Protein AF-A0A938KI11-F1 (afdb_monomer_lite)

Secondary structure (DSSP, 8-state):
--HHHHHHHHHHHHHHHHHHHHHHHHHHHHHHHHHHHHHHHHHHHHHHHHHHHHHHHHSPPHHHHHHHHHHHHHHHHHHHHHHHHHHHHHHHHHHHHHHHHHHHHHS-TTTT-TT-EEEGGG-----SSSHHHHHHHHHHHHHHT-HHHHHHTEEE-HHHHHHHHHHHHTS-HHHHHH--SHHHHHHHHHGGGS-SEEEEEEEEEEEETTEEEEEEEEEETTS-EE--EEEEEEETTEEEEEEPHHHHHHHHHHHTT--------

Structure (mmCIF, N/CA/C/O backbone):
data_AF-A0A938KI11-F1
#
_entry.id   AF-A0A938KI11-F1
#
loop_
_atom_site.group_PDB
_atom_site.id
_atom_site.type_symbol
_atom_site.label_atom_id
_atom_site.label_alt_id
_atom_site.label_comp_id
_atom_site.label_asym_id
_atom_site.label_entity_id
_atom_site.label_seq_id
_atom_site.pdbx_PDB_ins_code
_atom_site.Cartn_x
_atom_site.Cartn_y
_atom_site.Cartn_z
_atom_site.occupancy
_atom_site.B_iso_or_equiv
_atom_site.auth_seq_id
_atom_site.auth_comp_id
_atom_site.auth_asym_id
_atom_site.auth_atom_id
_atom_site.pdbx_PDB_model_num
ATOM 1 N N . MET A 1 1 ? 98.367 -19.937 -94.633 1.00 54.25 1 MET A N 1
ATOM 2 C CA . MET A 1 1 ? 97.965 -18.724 -93.872 1.00 54.25 1 MET A CA 1
ATOM 3 C C . MET A 1 1 ? 96.472 -18.344 -93.998 1.00 54.25 1 MET A C 1
ATOM 5 O O . MET A 1 1 ? 96.124 -17.233 -93.630 1.00 54.25 1 MET A O 1
ATOM 9 N N . LYS A 1 2 ? 95.553 -19.232 -94.428 1.00 57.59 2 LYS A N 1
ATOM 10 C CA . LYS A 1 2 ? 94.112 -18.896 -94.573 1.00 57.59 2 LYS A CA 1
ATOM 11 C C . LYS A 1 2 ? 93.235 -19.204 -93.342 1.00 57.59 2 LYS A C 1
ATOM 13 O O . LYS A 1 2 ? 92.098 -18.761 -93.287 1.00 57.59 2 LYS A O 1
ATOM 18 N N . THR A 1 3 ? 93.755 -19.897 -92.328 1.00 66.38 3 THR A N 1
ATOM 19 C CA . THR A 1 3 ? 92.970 -20.330 -91.155 1.00 66.38 3 THR A CA 1
ATOM 20 C C . THR A 1 3 ? 92.829 -19.270 -90.057 1.00 66.38 3 THR A C 1
ATOM 22 O O . THR A 1 3 ? 91.860 -19.317 -89.312 1.00 66.38 3 THR A O 1
ATOM 25 N N . LYS A 1 4 ? 93.725 -18.272 -89.963 1.00 69.75 4 LYS A N 1
ATOM 26 C CA . LYS A 1 4 ? 93.657 -17.233 -88.910 1.00 69.75 4 LYS A CA 1
ATOM 27 C C . LYS A 1 4 ? 92.572 -16.168 -89.140 1.00 69.75 4 LYS A C 1
ATOM 29 O O . LYS A 1 4 ? 92.026 -15.660 -88.170 1.00 69.75 4 LYS A O 1
ATOM 34 N N . SER A 1 5 ? 92.226 -15.848 -90.390 1.00 72.44 5 SER A N 1
ATOM 35 C CA . SER A 1 5 ? 91.209 -14.823 -90.699 1.00 72.44 5 SER A CA 1
ATOM 36 C C . SER A 1 5 ? 89.773 -15.300 -90.425 1.00 72.44 5 SER A C 1
ATOM 38 O O . SER A 1 5 ? 88.935 -14.510 -90.001 1.00 72.44 5 SER A O 1
ATOM 40 N N . TRP A 1 6 ? 89.499 -16.602 -90.564 1.00 80.94 6 TRP A N 1
ATOM 41 C CA . TRP A 1 6 ? 88.167 -17.177 -90.335 1.00 80.94 6 TRP A CA 1
ATOM 42 C C . TRP A 1 6 ? 87.718 -17.121 -88.861 1.00 80.94 6 TRP A C 1
ATOM 44 O O . TRP A 1 6 ? 86.555 -16.837 -88.580 1.00 80.94 6 TRP A O 1
ATOM 54 N N . TRP A 1 7 ? 88.648 -17.283 -87.914 1.00 87.38 7 TRP A N 1
ATOM 55 C CA . TRP A 1 7 ? 88.360 -17.172 -86.477 1.00 87.38 7 TRP A CA 1
ATOM 56 C C . TRP A 1 7 ? 87.952 -15.759 -86.042 1.00 87.38 7 TRP A C 1
ATOM 58 O O . TRP A 1 7 ? 87.128 -15.609 -85.143 1.00 87.38 7 TRP A O 1
ATOM 68 N N . ILE A 1 8 ? 88.476 -14.722 -86.705 1.00 88.38 8 ILE A N 1
ATOM 69 C CA . ILE A 1 8 ? 88.136 -13.323 -86.403 1.00 88.38 8 ILE A CA 1
ATOM 70 C C . ILE A 1 8 ? 86.681 -13.028 -86.798 1.00 88.38 8 ILE A C 1
ATOM 72 O O . ILE A 1 8 ? 85.950 -12.396 -86.037 1.00 88.38 8 ILE A O 1
ATOM 76 N N . VAL A 1 9 ? 86.232 -13.538 -87.950 1.00 89.12 9 VAL A N 1
ATOM 77 C CA . VAL A 1 9 ? 84.848 -13.352 -88.423 1.00 89.12 9 VAL A CA 1
ATOM 78 C C . VAL A 1 9 ? 83.849 -14.081 -87.516 1.00 89.12 9 VAL A C 1
ATOM 80 O O . VAL A 1 9 ? 82.832 -13.502 -87.139 1.00 89.12 9 VAL A O 1
ATOM 83 N N . LEU A 1 10 ? 84.159 -15.313 -87.096 1.00 91.62 10 LEU A N 1
ATOM 84 C CA . LEU A 1 10 ? 83.338 -16.064 -86.135 1.00 91.62 10 LEU A CA 1
ATOM 85 C C . LEU A 1 10 ? 83.221 -15.347 -84.781 1.00 91.62 10 LEU A C 1
ATOM 87 O O . LEU A 1 10 ? 82.126 -15.268 -84.223 1.00 91.62 10 LEU A O 1
ATOM 91 N N . GLY A 1 11 ? 84.323 -14.774 -84.286 1.00 92.12 11 GLY A N 1
ATOM 92 C CA . GLY A 1 11 ? 84.322 -13.979 -83.057 1.00 92.12 11 GLY A CA 1
ATOM 93 C C . GLY A 1 11 ? 83.418 -12.746 -83.149 1.00 92.12 11 GLY A C 1
ATOM 94 O O . GLY A 1 11 ? 82.610 -12.508 -82.252 1.00 92.12 11 GLY A O 1
ATOM 95 N N . ALA A 1 12 ? 83.489 -11.997 -84.253 1.00 92.00 12 ALA A N 1
ATOM 96 C CA . ALA A 1 12 ? 82.664 -10.804 -84.459 1.00 92.00 12 ALA A CA 1
ATOM 97 C C . ALA A 1 12 ? 81.158 -11.125 -84.531 1.00 92.00 12 ALA A C 1
ATOM 99 O O . ALA A 1 12 ? 80.344 -10.415 -83.938 1.00 92.00 12 ALA A O 1
ATOM 100 N N . VAL A 1 13 ? 80.782 -12.222 -85.198 1.00 94.81 13 VAL A N 1
ATOM 101 C CA . VAL A 1 13 ? 79.382 -12.675 -85.281 1.00 94.81 13 VAL A CA 1
ATOM 102 C C . VAL A 1 13 ? 78.853 -13.105 -83.910 1.00 94.81 13 VAL A C 1
ATOM 104 O O . VAL A 1 13 ? 77.742 -12.726 -83.539 1.00 94.81 13 VAL A O 1
ATOM 107 N N . ALA A 1 14 ? 79.650 -13.829 -83.118 1.00 94.75 14 ALA A N 1
ATOM 108 C CA . ALA A 1 14 ? 79.258 -14.231 -81.767 1.00 94.75 14 ALA A CA 1
ATOM 109 C C . ALA A 1 14 ? 79.014 -13.019 -80.847 1.00 94.75 14 ALA A C 1
ATOM 111 O O . ALA A 1 14 ? 78.039 -13.003 -80.094 1.00 94.75 14 ALA A O 1
ATOM 112 N N . VAL A 1 15 ? 79.848 -11.977 -80.949 1.00 95.12 15 VAL A N 1
ATOM 113 C CA . VAL A 1 15 ? 79.673 -10.726 -80.191 1.00 95.12 15 VAL A CA 1
ATOM 114 C C . VAL A 1 15 ? 78.421 -9.970 -80.639 1.00 95.12 15 VAL A C 1
ATOM 116 O O . VAL A 1 15 ? 77.656 -9.517 -79.790 1.00 95.12 15 VAL A O 1
ATOM 119 N N . ALA A 1 16 ? 78.160 -9.877 -81.947 1.00 93.94 16 ALA A N 1
ATOM 120 C CA . ALA A 1 16 ? 76.949 -9.238 -82.464 1.00 93.94 16 ALA A CA 1
ATOM 121 C C . ALA A 1 16 ? 75.670 -9.956 -81.992 1.00 93.94 16 ALA A C 1
ATOM 123 O O . ALA A 1 16 ? 74.712 -9.300 -81.581 1.00 93.94 16 ALA A O 1
ATOM 124 N N . ILE A 1 17 ? 75.675 -11.295 -81.966 1.00 95.44 17 ILE A N 1
ATOM 125 C CA . ILE A 1 17 ? 74.568 -12.098 -81.421 1.00 95.44 17 ILE A CA 1
ATOM 126 C C . ILE A 1 17 ? 74.408 -11.856 -79.914 1.00 95.44 17 ILE A C 1
ATOM 128 O O . ILE A 1 17 ? 73.291 -11.644 -79.445 1.00 95.44 17 ILE A O 1
ATOM 132 N N . ALA A 1 18 ? 75.504 -11.840 -79.150 1.00 94.88 18 ALA A N 1
ATOM 133 C CA . ALA A 1 18 ? 75.457 -11.592 -77.710 1.00 94.88 18 ALA A CA 1
ATOM 134 C C . ALA A 1 18 ? 74.921 -10.188 -77.378 1.00 94.88 18 ALA A C 1
ATOM 136 O O . ALA A 1 18 ? 74.098 -10.048 -76.473 1.00 94.88 18 ALA A O 1
ATOM 137 N N . LEU A 1 19 ? 75.329 -9.164 -78.136 1.00 94.94 19 LEU A N 1
ATOM 138 C CA . LEU A 1 19 ? 74.831 -7.793 -77.997 1.00 94.94 19 LEU A CA 1
ATOM 139 C C . LEU A 1 19 ? 73.357 -7.676 -78.399 1.00 94.94 19 LEU A C 1
ATOM 141 O O . LEU A 1 19 ? 72.591 -7.036 -77.683 1.00 94.94 19 LEU A O 1
ATOM 145 N N . GLY A 1 20 ? 72.938 -8.338 -79.483 1.00 94.12 20 GLY A N 1
ATOM 146 C CA . GLY A 1 20 ? 71.533 -8.395 -79.894 1.00 94.12 20 GLY A CA 1
ATOM 147 C C . GLY A 1 20 ? 70.644 -9.055 -78.838 1.00 94.12 20 GLY A C 1
ATOM 148 O O . GLY A 1 20 ? 69.608 -8.505 -78.469 1.00 94.12 20 GLY A O 1
ATOM 149 N N . LEU A 1 21 ? 71.085 -10.181 -78.267 1.00 93.88 21 LEU A N 1
ATOM 150 C CA . LEU A 1 21 ? 70.382 -10.862 -77.175 1.00 93.88 21 LEU A CA 1
ATOM 151 C C . LEU A 1 21 ? 70.374 -10.037 -75.881 1.00 93.88 21 LEU A C 1
ATOM 153 O O . LEU A 1 21 ? 69.368 -10.023 -75.170 1.00 93.88 21 LEU A O 1
ATOM 157 N N . ALA A 1 22 ? 71.464 -9.334 -75.565 1.00 92.00 22 ALA A N 1
ATOM 158 C CA . ALA A 1 22 ? 71.523 -8.433 -74.416 1.00 92.00 22 ALA A CA 1
ATOM 159 C C . ALA A 1 22 ? 70.563 -7.247 -74.588 1.00 92.00 22 ALA A C 1
ATOM 161 O O . ALA A 1 22 ? 69.819 -6.924 -73.661 1.00 92.00 22 ALA A O 1
ATOM 162 N N . TRP A 1 23 ? 70.516 -6.655 -75.783 1.00 90.06 23 TRP A N 1
ATOM 163 C CA . TRP A 1 23 ? 69.591 -5.577 -76.126 1.00 90.06 23 TRP A CA 1
ATOM 164 C C . TRP A 1 23 ? 68.133 -6.039 -76.068 1.00 90.06 23 TRP A C 1
ATOM 166 O O . TRP A 1 23 ? 67.294 -5.383 -75.452 1.00 90.06 23 TRP A O 1
ATOM 176 N N . GLN A 1 24 ? 67.838 -7.218 -76.619 1.00 91.56 24 GLN A N 1
ATOM 177 C CA . GLN A 1 24 ? 66.512 -7.827 -76.545 1.00 91.56 24 GLN A CA 1
ATOM 178 C C . GLN A 1 24 ? 66.096 -8.077 -75.089 1.00 91.56 24 GLN A C 1
ATOM 180 O O . GLN A 1 24 ? 64.976 -7.748 -74.703 1.00 91.56 24 GLN A O 1
ATOM 185 N N . ARG A 1 25 ? 67.012 -8.576 -74.245 1.00 86.38 25 ARG A N 1
ATOM 186 C CA . ARG A 1 25 ? 66.755 -8.761 -72.808 1.00 86.38 25 ARG A CA 1
ATOM 187 C C . ARG A 1 25 ? 66.516 -7.441 -72.077 1.00 86.38 25 ARG A C 1
ATOM 189 O O . ARG A 1 25 ? 65.662 -7.397 -71.189 1.00 86.38 25 ARG A O 1
ATOM 196 N N . LEU A 1 26 ? 67.228 -6.376 -72.445 1.00 89.88 26 LEU A N 1
ATOM 197 C CA . LEU A 1 26 ? 67.017 -5.038 -71.887 1.00 89.88 26 LEU A CA 1
ATOM 198 C C . LEU A 1 26 ? 65.638 -4.484 -72.272 1.00 89.88 26 LEU A C 1
ATOM 200 O O . LEU A 1 26 ? 64.966 -3.922 -71.412 1.00 89.88 26 LEU A O 1
ATOM 204 N N . GLN A 1 27 ? 65.173 -4.725 -73.503 1.00 89.56 27 GLN A N 1
ATOM 205 C CA . GLN A 1 27 ? 63.840 -4.298 -73.947 1.00 89.56 27 GLN A CA 1
ATOM 206 C C . GLN A 1 27 ? 62.689 -5.140 -73.376 1.00 89.56 27 GLN A C 1
ATOM 208 O O . GLN A 1 27 ? 61.594 -4.618 -73.190 1.00 89.56 27 GLN A O 1
ATOM 213 N N . THR A 1 28 ? 62.908 -6.412 -73.024 1.00 89.56 28 THR A N 1
ATOM 214 C CA . THR A 1 28 ? 61.847 -7.240 -72.411 1.00 89.56 28 THR A CA 1
ATOM 215 C C . THR A 1 28 ? 61.551 -6.899 -70.949 1.00 89.56 28 THR A C 1
ATOM 217 O O . THR A 1 28 ? 60.451 -7.164 -70.473 1.00 89.56 28 THR A O 1
ATOM 220 N N . ARG A 1 29 ? 62.501 -6.298 -70.221 1.00 86.88 29 ARG A N 1
ATOM 221 C CA . ARG A 1 29 ? 62.325 -5.946 -68.800 1.00 86.88 29 ARG A CA 1
ATOM 222 C C . ARG A 1 29 ? 61.217 -4.913 -68.526 1.00 86.88 29 ARG A C 1
ATOM 224 O O . ARG A 1 29 ? 60.408 -5.196 -67.646 1.00 86.88 29 ARG A O 1
ATOM 231 N N . PRO A 1 30 ? 61.120 -3.766 -69.230 1.00 91.50 30 PRO A N 1
ATOM 232 C CA . PRO A 1 30 ? 60.062 -2.785 -68.960 1.00 91.50 30 PRO A CA 1
ATOM 233 C C . PRO A 1 30 ? 58.656 -3.338 -69.226 1.00 91.50 30 PRO A C 1
ATOM 235 O O . PRO A 1 30 ? 57.746 -3.081 -68.445 1.00 91.50 30 PRO A O 1
ATOM 238 N N . LEU A 1 31 ? 58.491 -4.176 -70.255 1.00 88.94 31 LEU A N 1
ATOM 239 C CA . LEU A 1 31 ? 57.197 -4.783 -70.584 1.00 88.94 31 LEU A CA 1
ATOM 240 C C . LEU A 1 31 ? 56.686 -5.718 -69.479 1.00 88.94 31 LEU A C 1
ATOM 242 O O . LEU A 1 31 ? 55.485 -5.776 -69.222 1.00 88.94 31 LEU A O 1
ATOM 246 N N . LEU 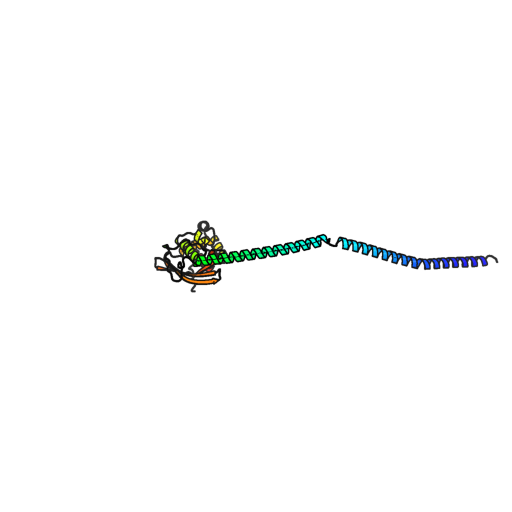A 1 32 ? 57.587 -6.432 -68.797 1.00 90.25 32 LEU A N 1
ATOM 247 C CA . LEU A 1 32 ? 57.210 -7.270 -67.656 1.00 90.25 32 LEU A CA 1
ATOM 248 C C . LEU A 1 32 ? 56.744 -6.423 -66.466 1.00 90.25 32 LEU A C 1
ATOM 250 O O . LEU A 1 32 ? 55.726 -6.751 -65.861 1.00 90.25 32 LEU A O 1
ATOM 254 N N . VAL A 1 33 ? 57.424 -5.306 -66.190 1.00 94.38 33 VAL A N 1
ATOM 255 C CA . VAL A 1 33 ? 57.033 -4.369 -65.122 1.00 94.38 33 VAL A CA 1
ATOM 256 C C . VAL A 1 33 ? 55.675 -3.729 -65.423 1.00 94.38 33 VAL A C 1
ATOM 258 O O . VAL A 1 33 ? 54.815 -3.657 -64.547 1.00 94.38 33 VAL A O 1
ATOM 261 N N . GLU A 1 34 ? 55.429 -3.314 -66.667 1.00 94.12 34 GLU A N 1
ATOM 262 C CA . GLU A 1 34 ? 54.129 -2.761 -67.065 1.00 94.12 34 GLU A CA 1
ATOM 263 C C . GLU A 1 34 ? 52.998 -3.790 -66.947 1.00 94.12 34 GLU A C 1
ATOM 265 O O . GLU A 1 34 ? 51.910 -3.456 -66.470 1.00 94.12 34 GLU A O 1
ATOM 270 N N . LEU A 1 35 ? 53.247 -5.054 -67.311 1.00 95.75 35 LEU A N 1
ATOM 271 C CA . LEU A 1 35 ? 52.272 -6.131 -67.128 1.00 95.75 35 LEU A CA 1
ATOM 272 C C . LEU A 1 35 ? 51.972 -6.403 -65.651 1.00 95.75 35 LEU A C 1
ATOM 274 O O . LEU A 1 35 ? 50.815 -6.659 -65.314 1.00 95.75 35 LEU A O 1
ATOM 278 N N . GLU A 1 36 ? 52.971 -6.341 -64.770 1.00 96.44 36 GLU A N 1
ATOM 279 C CA . GLU A 1 36 ? 52.766 -6.467 -63.322 1.00 96.44 36 GLU A CA 1
ATOM 280 C C . GLU A 1 36 ? 51.911 -5.316 -62.779 1.00 96.44 36 GLU A C 1
ATOM 282 O O . GLU A 1 36 ? 50.893 -5.568 -62.133 1.00 96.44 36 GLU A O 1
ATOM 287 N N . VAL A 1 37 ? 52.217 -4.069 -63.154 1.00 96.94 37 VAL A N 1
ATOM 288 C CA . VAL A 1 37 ? 51.432 -2.890 -62.746 1.00 96.94 37 VAL A CA 1
ATOM 289 C C . VAL A 1 37 ? 49.991 -2.960 -63.259 1.00 96.94 37 VAL A C 1
ATOM 291 O O . VAL A 1 37 ? 49.050 -2.625 -62.534 1.00 96.94 37 VAL A O 1
ATOM 294 N N . LEU A 1 38 ? 49.779 -3.396 -64.503 1.00 95.19 38 LEU A N 1
ATOM 295 C CA . LEU A 1 38 ? 48.432 -3.550 -65.059 1.00 95.19 38 LEU A CA 1
ATOM 296 C C . LEU A 1 38 ? 47.648 -4.663 -64.356 1.00 95.19 38 LEU A C 1
ATOM 298 O O . LEU A 1 38 ? 46.463 -4.475 -64.064 1.00 95.19 38 LEU A O 1
ATOM 302 N N . ARG A 1 39 ? 48.299 -5.787 -64.034 1.00 97.00 39 ARG A N 1
ATOM 303 C CA . ARG A 1 39 ? 47.684 -6.882 -63.270 1.00 97.00 39 ARG A CA 1
ATOM 304 C C . ARG A 1 39 ? 47.290 -6.436 -61.867 1.00 97.00 39 ARG A C 1
ATOM 306 O O . ARG A 1 39 ? 46.184 -6.756 -61.433 1.00 97.00 39 ARG A O 1
ATOM 313 N N . ASP A 1 40 ? 48.133 -5.666 -61.188 1.00 97.69 40 ASP A N 1
ATOM 314 C CA . ASP A 1 40 ? 47.821 -5.152 -59.852 1.00 97.69 40 ASP A CA 1
ATOM 315 C C . ASP A 1 40 ? 46.657 -4.157 -59.883 1.00 97.69 40 ASP A C 1
ATOM 317 O O . ASP A 1 40 ? 45.697 -4.313 -59.129 1.00 97.69 40 ASP A O 1
ATOM 321 N N . ARG A 1 41 ? 46.627 -3.238 -60.857 1.00 97.12 41 ARG A N 1
ATOM 322 C CA . ARG A 1 41 ? 45.464 -2.351 -61.063 1.00 97.12 41 ARG A CA 1
ATOM 323 C C . ARG A 1 41 ? 44.174 -3.126 -61.341 1.00 97.12 41 ARG A C 1
ATOM 325 O O . ARG A 1 41 ? 43.096 -2.703 -60.917 1.00 97.12 41 ARG A O 1
ATOM 332 N N . GLN A 1 42 ? 44.254 -4.242 -62.064 1.00 97.31 42 GLN A N 1
ATOM 333 C CA . GLN A 1 42 ? 43.093 -5.088 -62.338 1.00 97.31 42 GLN A CA 1
ATOM 334 C C . GLN A 1 42 ? 42.607 -5.809 -61.070 1.00 97.31 42 GLN A C 1
ATOM 336 O O . GLN A 1 42 ? 41.398 -5.861 -60.833 1.00 97.31 42 GLN A O 1
ATOM 341 N N . ARG A 1 43 ? 43.528 -6.293 -60.223 1.00 97.88 43 ARG A N 1
ATOM 342 C CA . ARG A 1 43 ? 43.205 -6.869 -58.905 1.00 97.88 43 ARG A CA 1
ATOM 343 C C . ARG A 1 43 ? 42.543 -5.845 -57.989 1.00 97.88 43 ARG A C 1
ATOM 345 O O . ARG A 1 43 ? 41.538 -6.166 -57.358 1.00 97.88 43 ARG A O 1
ATOM 352 N N . ASP A 1 44 ? 43.042 -4.613 -57.968 1.00 96.69 44 ASP A N 1
ATOM 353 C CA . ASP A 1 44 ? 42.469 -3.541 -57.150 1.00 96.69 44 ASP A CA 1
ATOM 354 C C . ASP A 1 44 ? 41.056 -3.170 -57.597 1.00 96.69 44 ASP A C 1
ATOM 356 O O . ASP A 1 44 ? 40.154 -3.041 -56.767 1.00 96.69 44 ASP A O 1
ATOM 360 N N . ARG A 1 45 ? 40.814 -3.072 -58.910 1.00 97.88 45 ARG A N 1
ATOM 361 C CA . ARG A 1 45 ? 39.462 -2.835 -59.438 1.00 97.88 45 ARG A CA 1
ATOM 362 C C . ARG A 1 45 ? 38.502 -3.961 -59.072 1.00 97.88 45 ARG A C 1
ATOM 364 O O . ARG A 1 45 ? 37.398 -3.669 -58.619 1.00 97.88 45 ARG A O 1
ATOM 371 N N . ALA A 1 46 ? 38.929 -5.216 -59.208 1.00 97.12 46 ALA A N 1
ATOM 372 C CA . ALA A 1 46 ? 38.119 -6.366 -58.814 1.00 97.12 46 ALA A CA 1
ATOM 373 C C . ALA A 1 46 ? 37.815 -6.351 -57.305 1.00 97.12 46 ALA A C 1
ATOM 375 O O . ALA A 1 46 ? 36.677 -6.577 -56.894 1.00 97.12 46 ALA A O 1
ATOM 376 N N . ARG A 1 47 ? 38.805 -6.003 -56.470 1.00 97.88 47 ARG A N 1
ATOM 377 C CA . ARG A 1 47 ? 38.632 -5.860 -55.018 1.00 97.88 47 ARG A CA 1
ATOM 378 C C . ARG A 1 47 ? 37.628 -4.762 -54.671 1.00 97.88 47 ARG A C 1
ATOM 380 O O . ARG A 1 47 ? 36.754 -4.988 -53.836 1.00 97.88 47 ARG A O 1
ATOM 387 N N . LEU A 1 48 ? 37.728 -3.600 -55.310 1.00 97.19 48 LEU A N 1
ATOM 388 C CA . LEU A 1 48 ? 36.811 -2.479 -55.096 1.00 97.19 48 LEU A CA 1
ATOM 389 C C . LEU A 1 48 ? 35.391 -2.789 -55.580 1.00 97.19 48 LEU A C 1
ATOM 391 O O . LEU A 1 48 ? 34.430 -2.428 -54.906 1.00 97.19 48 LEU A O 1
ATOM 395 N N . GLN A 1 49 ? 35.241 -3.487 -56.708 1.00 97.69 49 GLN A N 1
ATOM 396 C CA . GLN A 1 49 ? 33.934 -3.940 -57.194 1.00 97.69 49 GLN A CA 1
ATOM 397 C C . GLN A 1 49 ? 33.293 -4.926 -56.217 1.00 97.69 49 GLN A C 1
ATOM 399 O O . GLN A 1 49 ? 32.163 -4.697 -55.793 1.00 97.69 49 GLN A O 1
ATOM 404 N N . ALA A 1 50 ? 34.043 -5.930 -55.756 1.00 97.62 50 ALA A N 1
ATOM 405 C CA . ALA A 1 50 ? 33.559 -6.871 -54.751 1.00 97.62 50 ALA A CA 1
ATOM 406 C C . ALA A 1 50 ? 33.189 -6.172 -53.428 1.00 97.62 50 ALA A C 1
ATOM 408 O O . ALA A 1 50 ? 32.201 -6.524 -52.787 1.00 97.62 50 ALA A O 1
ATOM 409 N N . GLN A 1 51 ? 33.950 -5.155 -53.007 1.00 97.00 51 GLN A N 1
ATOM 410 C CA . GLN A 1 51 ? 33.604 -4.346 -51.834 1.00 97.00 51 GLN A CA 1
ATOM 411 C C . GLN A 1 51 ? 32.342 -3.514 -52.056 1.00 97.00 51 GLN A C 1
ATOM 413 O O . GLN A 1 51 ? 31.496 -3.453 -51.167 1.00 9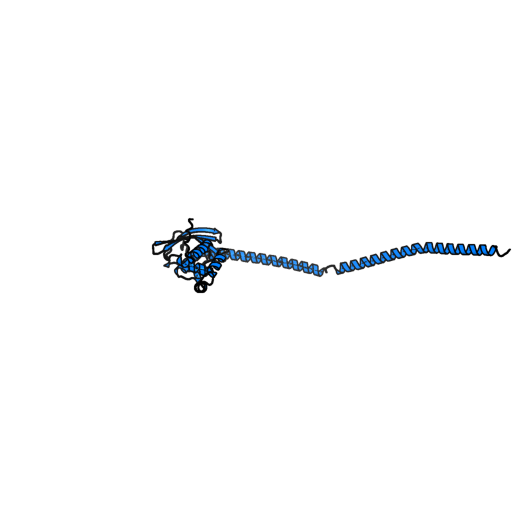7.00 51 GLN A O 1
ATOM 418 N N . ARG A 1 52 ? 32.184 -2.902 -53.232 1.00 97.31 52 ARG A N 1
ATOM 419 C CA . ARG A 1 52 ? 30.985 -2.137 -53.582 1.00 97.31 52 ARG A CA 1
ATOM 420 C C . ARG A 1 52 ? 29.747 -3.026 -53.592 1.00 97.31 52 ARG A C 1
ATOM 422 O O . ARG A 1 52 ? 28.735 -2.634 -53.026 1.00 97.31 52 ARG A O 1
ATOM 429 N N . GLU A 1 53 ? 29.831 -4.215 -54.175 1.00 97.12 53 GLU A N 1
ATOM 430 C CA . GLU A 1 53 ? 28.739 -5.193 -54.169 1.00 97.12 53 GLU A CA 1
ATOM 431 C C . GLU A 1 53 ? 28.400 -5.647 -52.750 1.00 97.12 53 GLU A C 1
ATOM 433 O O . GLU A 1 53 ? 27.229 -5.660 -52.383 1.00 97.12 53 GLU A O 1
ATOM 438 N N . ARG A 1 54 ? 29.410 -5.918 -51.911 1.00 96.56 54 ARG A N 1
ATOM 439 C CA . ARG A 1 54 ? 29.193 -6.224 -50.487 1.00 96.56 54 ARG A CA 1
ATOM 440 C C . ARG A 1 54 ? 28.514 -5.078 -49.743 1.00 96.56 54 ARG A C 1
ATOM 442 O O . ARG A 1 54 ? 27.623 -5.335 -48.944 1.00 96.56 54 ARG A O 1
ATOM 449 N N . LEU A 1 55 ? 28.906 -3.830 -50.001 1.00 95.88 55 LEU A N 1
ATOM 450 C CA . LEU A 1 55 ? 28.287 -2.660 -49.375 1.00 95.88 55 LEU A CA 1
ATOM 451 C C . LEU A 1 55 ? 26.851 -2.444 -49.855 1.00 95.88 55 LEU A C 1
ATOM 453 O O . LEU A 1 55 ? 26.000 -2.104 -49.044 1.00 95.88 55 LEU A O 1
ATOM 457 N N . LEU A 1 56 ? 26.568 -2.660 -51.140 1.00 93.81 56 LEU A N 1
ATOM 458 C CA . LEU A 1 56 ? 25.210 -2.575 -51.680 1.00 93.81 56 LEU A CA 1
ATOM 459 C C . LEU A 1 56 ? 24.321 -3.705 -51.151 1.00 93.81 56 LEU A C 1
ATOM 461 O O . LEU A 1 56 ? 23.175 -3.451 -50.803 1.00 93.81 56 LEU A O 1
ATOM 465 N N . ALA A 1 57 ? 24.853 -4.921 -51.020 1.00 93.62 57 ALA A N 1
ATOM 466 C CA . ALA A 1 57 ? 24.139 -6.047 -50.422 1.00 93.62 57 ALA A CA 1
ATOM 467 C C . ALA A 1 57 ? 23.904 -5.865 -48.911 1.00 93.62 57 ALA A C 1
ATOM 469 O O . ALA A 1 57 ? 22.917 -6.364 -48.381 1.00 93.62 57 ALA A O 1
ATOM 470 N N . ALA A 1 58 ? 24.797 -5.151 -48.218 1.00 94.00 58 ALA A N 1
ATOM 471 C CA . ALA A 1 58 ? 24.654 -4.817 -46.802 1.00 94.00 58 ALA A CA 1
ATOM 472 C C . ALA A 1 58 ? 23.798 -3.563 -46.547 1.00 94.00 58 ALA A C 1
ATOM 474 O O . ALA A 1 58 ? 23.444 -3.297 -45.396 1.00 94.00 58 ALA A O 1
ATOM 475 N N . GLN A 1 59 ? 23.475 -2.771 -47.576 1.00 94.69 59 GLN A N 1
ATOM 476 C CA . GLN A 1 59 ? 22.564 -1.644 -47.413 1.00 94.69 59 GLN A CA 1
ATOM 477 C C . GLN A 1 59 ? 21.158 -2.167 -47.137 1.00 94.69 59 GLN A C 1
ATOM 479 O O . GLN A 1 59 ? 20.579 -2.912 -47.924 1.00 94.69 59 GLN A O 1
ATOM 484 N N . VAL A 1 60 ? 20.611 -1.741 -45.999 1.00 94.12 60 VAL A N 1
ATOM 485 C CA . VAL A 1 60 ? 19.225 -2.008 -45.623 1.00 94.12 60 VAL A CA 1
ATOM 486 C C . VAL A 1 60 ? 18.313 -1.487 -46.740 1.00 94.12 60 VAL A C 1
ATOM 488 O O . VAL A 1 60 ? 18.438 -0.311 -47.104 1.00 94.12 60 VAL A O 1
ATOM 491 N N . PRO A 1 61 ? 17.404 -2.314 -47.288 1.00 94.56 61 PRO A N 1
ATOM 492 C CA . PRO A 1 61 ? 16.502 -1.890 -48.348 1.00 94.56 61 PRO A CA 1
ATOM 493 C C . PRO A 1 61 ? 15.741 -0.621 -47.951 1.00 94.56 61 PRO A C 1
ATOM 495 O O . PRO A 1 61 ? 15.202 -0.524 -46.847 1.00 94.56 61 PRO A O 1
ATOM 498 N N . GLU A 1 62 ? 15.638 0.354 -48.857 1.00 93.69 62 GLU A N 1
ATOM 499 C CA . GLU A 1 62 ? 14.945 1.621 -48.574 1.00 93.69 62 GLU A CA 1
ATOM 500 C C . GLU A 1 62 ? 13.485 1.395 -48.134 1.00 93.69 62 GLU A C 1
ATOM 502 O O . GLU A 1 62 ? 12.954 2.124 -47.294 1.00 93.69 62 GLU A O 1
ATOM 507 N N . ALA A 1 63 ? 12.857 0.332 -48.643 1.00 93.75 63 ALA A N 1
ATOM 508 C CA . ALA A 1 63 ? 11.528 -0.108 -48.234 1.00 93.75 63 ALA A CA 1
ATOM 509 C C . ALA A 1 63 ? 11.447 -0.458 -46.737 1.00 93.75 63 ALA A C 1
ATOM 511 O O . ALA A 1 63 ? 10.468 -0.113 -46.075 1.00 93.75 63 ALA A O 1
ATOM 512 N N . GLU A 1 64 ? 12.481 -1.088 -46.179 1.00 95.31 64 GLU A N 1
ATOM 513 C CA . GLU A 1 64 ? 12.541 -1.429 -44.757 1.00 95.31 64 GLU A CA 1
ATOM 514 C C . GLU A 1 64 ? 12.744 -0.178 -43.896 1.00 95.31 64 GLU A C 1
ATOM 516 O O . GLU A 1 64 ? 12.072 -0.005 -42.880 1.00 95.31 64 GLU A O 1
ATOM 521 N N . VAL A 1 65 ? 13.580 0.764 -44.345 1.00 96.69 65 VAL A N 1
ATOM 522 C CA . VAL A 1 65 ? 13.742 2.060 -43.666 1.00 96.69 65 VAL A CA 1
ATOM 523 C C . VAL A 1 65 ? 12.429 2.847 -43.652 1.00 96.69 65 VAL A C 1
ATOM 525 O O . VAL A 1 65 ? 12.086 3.443 -42.627 1.00 96.69 65 VAL A O 1
ATOM 528 N N . ARG A 1 66 ? 11.677 2.850 -44.762 1.00 96.94 66 ARG A N 1
ATOM 529 C CA . ARG A 1 66 ? 10.346 3.478 -44.832 1.00 96.94 66 ARG A CA 1
ATOM 530 C C . ARG A 1 66 ? 9.369 2.808 -43.866 1.00 96.94 66 ARG A C 1
ATOM 532 O O . ARG A 1 66 ? 8.794 3.507 -43.037 1.00 96.94 66 ARG A O 1
ATOM 539 N N . ARG A 1 67 ? 9.295 1.473 -43.866 1.00 97.44 67 ARG A N 1
ATOM 540 C CA . ARG A 1 67 ? 8.461 0.709 -42.924 1.00 97.44 67 ARG A CA 1
ATOM 541 C C . ARG A 1 67 ? 8.775 1.047 -41.464 1.00 97.44 67 ARG A C 1
ATOM 543 O O . ARG A 1 67 ? 7.871 1.364 -40.701 1.00 97.44 67 ARG A O 1
ATOM 550 N N . LEU A 1 68 ? 10.054 1.073 -41.082 1.00 96.75 68 LEU A N 1
ATOM 551 C CA . LEU A 1 68 ? 10.462 1.416 -39.715 1.00 96.75 68 LEU A CA 1
ATOM 552 C C . LEU A 1 68 ? 10.110 2.861 -39.330 1.00 96.75 68 LEU A C 1
ATOM 554 O O . LEU A 1 68 ? 9.839 3.141 -38.159 1.00 96.75 68 LEU A O 1
ATOM 558 N N . ARG A 1 69 ? 10.125 3.801 -40.284 1.00 97.44 69 ARG A N 1
ATOM 559 C CA . ARG A 1 69 ? 9.685 5.185 -40.045 1.00 97.44 69 ARG A CA 1
ATOM 560 C C . ARG A 1 69 ? 8.177 5.258 -39.820 1.00 97.44 69 ARG A C 1
ATOM 562 O O . ARG A 1 69 ? 7.753 5.938 -38.883 1.00 97.44 69 ARG A O 1
ATOM 569 N N . ASP A 1 70 ? 7.401 4.528 -40.611 1.00 97.69 70 ASP A N 1
ATOM 570 C CA . ASP A 1 70 ? 5.945 4.468 -40.477 1.00 97.69 70 ASP A CA 1
ATOM 571 C C . ASP A 1 70 ? 5.529 3.816 -39.150 1.00 97.69 70 ASP A C 1
ATOM 573 O O . ASP A 1 70 ? 4.687 4.361 -38.429 1.00 97.69 70 ASP A O 1
ATOM 577 N N . ASP A 1 71 ? 6.202 2.731 -38.757 1.00 97.25 71 ASP A N 1
ATOM 578 C CA . ASP A 1 71 ? 5.994 2.057 -37.471 1.00 97.25 71 ASP A CA 1
ATOM 579 C C . ASP A 1 71 ? 6.293 2.998 -36.292 1.00 97.25 71 ASP A C 1
ATOM 581 O O . ASP A 1 71 ? 5.502 3.119 -35.351 1.00 97.25 71 ASP A O 1
ATOM 585 N N . ARG A 1 72 ? 7.404 3.747 -36.350 1.00 97.62 72 ARG A N 1
ATOM 586 C CA . ARG A 1 72 ? 7.740 4.752 -35.325 1.00 97.62 72 ARG A CA 1
ATOM 587 C C . ARG A 1 72 ? 6.691 5.861 -35.242 1.00 97.62 72 ARG A C 1
ATOM 589 O O . ARG A 1 72 ? 6.333 6.276 -34.137 1.00 97.62 72 ARG A O 1
ATOM 596 N N . ALA A 1 73 ? 6.174 6.321 -36.381 1.00 97.75 73 ALA A N 1
ATOM 597 C CA . ALA A 1 73 ? 5.106 7.316 -36.415 1.00 97.75 73 ALA A CA 1
ATOM 598 C C . ALA A 1 73 ? 3.798 6.773 -35.810 1.00 97.75 73 ALA A C 1
ATOM 600 O O . ALA A 1 73 ? 3.110 7.499 -35.088 1.00 97.75 73 ALA A O 1
ATOM 601 N N . ALA A 1 74 ? 3.473 5.498 -36.045 1.00 96.88 74 ALA A N 1
ATOM 602 C CA . ALA A 1 74 ? 2.320 4.835 -35.441 1.00 96.88 74 ALA A CA 1
ATOM 603 C C . ALA A 1 74 ? 2.456 4.715 -33.915 1.00 96.88 74 ALA A C 1
ATOM 605 O O . ALA A 1 74 ? 1.537 5.094 -33.187 1.00 96.88 74 ALA A O 1
ATOM 606 N N . ILE A 1 75 ? 3.623 4.296 -33.416 1.00 97.25 75 ILE A N 1
ATOM 607 C CA . ILE A 1 75 ? 3.899 4.216 -31.971 1.00 97.25 75 ILE A CA 1
ATOM 608 C C . ILE A 1 75 ? 3.752 5.593 -31.305 1.00 97.25 75 ILE A C 1
ATOM 610 O O . ILE A 1 75 ? 3.156 5.704 -30.232 1.00 97.25 75 ILE A O 1
ATOM 614 N N . ALA A 1 76 ? 4.237 6.659 -31.947 1.00 97.19 76 ALA A N 1
ATOM 615 C CA . ALA A 1 76 ? 4.096 8.021 -31.431 1.00 97.19 76 ALA A CA 1
ATOM 616 C C . ALA A 1 76 ? 2.635 8.516 -31.393 1.00 97.19 76 ALA A C 1
ATOM 618 O O . ALA A 1 76 ? 2.291 9.355 -30.557 1.00 97.19 76 ALA A O 1
ATOM 619 N N . ARG A 1 77 ? 1.758 8.027 -32.282 1.00 97.88 77 ARG A N 1
ATOM 620 C CA . ARG A 1 77 ? 0.310 8.302 -32.217 1.00 97.88 77 ARG A CA 1
ATOM 621 C C . ARG A 1 77 ? -0.345 7.557 -31.055 1.00 97.88 77 ARG A C 1
ATOM 623 O O . ARG A 1 77 ? -0.977 8.203 -30.226 1.00 97.88 77 ARG A O 1
ATOM 630 N N . MET A 1 78 ? -0.094 6.254 -30.926 1.00 95.56 78 MET A N 1
ATOM 631 C CA . MET A 1 78 ? -0.672 5.438 -29.848 1.00 95.56 78 MET A CA 1
ATOM 632 C C . MET A 1 78 ? -0.287 5.945 -28.454 1.00 95.56 78 MET A C 1
ATOM 634 O O . MET A 1 78 ? -1.126 5.986 -27.562 1.00 95.56 78 MET A O 1
ATOM 638 N N . ARG A 1 79 ? 0.962 6.396 -28.257 1.00 96.19 79 ARG A N 1
ATOM 639 C CA . ARG A 1 79 ? 1.382 6.991 -26.974 1.00 96.19 79 ARG A CA 1
ATOM 640 C C . ARG A 1 79 ? 0.559 8.229 -26.613 1.00 96.19 79 ARG A C 1
ATOM 642 O O . ARG A 1 79 ? 0.073 8.318 -25.494 1.00 96.19 79 ARG A O 1
ATOM 649 N N . ARG A 1 80 ? 0.322 9.126 -27.577 1.00 98.06 80 ARG A N 1
ATOM 650 C CA . ARG A 1 80 ? -0.513 10.321 -27.364 1.00 98.06 80 ARG A CA 1
ATOM 651 C C . ARG A 1 80 ? -1.963 9.970 -27.027 1.00 98.06 80 ARG A C 1
ATOM 653 O O . ARG A 1 80 ? -2.565 10.633 -26.189 1.00 98.06 80 ARG A O 1
ATOM 660 N N . GLU A 1 81 ? -2.519 8.935 -27.652 1.00 96.50 81 GLU A N 1
ATOM 661 C CA . GLU A 1 81 ? -3.869 8.453 -27.334 1.00 96.50 81 GLU A CA 1
ATOM 662 C C . GLU A 1 81 ? -3.947 7.872 -25.917 1.00 96.50 81 GLU A C 1
ATOM 664 O O . GLU A 1 81 ? -4.867 8.208 -25.172 1.00 96.50 81 GLU A O 1
ATOM 669 N N . VAL A 1 82 ? -2.963 7.061 -25.513 1.00 96.88 82 VAL A N 1
ATOM 670 C CA . VAL A 1 82 ? -2.878 6.508 -24.151 1.00 96.88 82 VAL A CA 1
ATOM 671 C C . VAL A 1 82 ? -2.745 7.618 -23.111 1.00 96.88 82 VAL A C 1
ATOM 673 O O . VAL A 1 82 ? -3.464 7.595 -22.112 1.00 96.88 82 VAL A O 1
ATOM 676 N N . ASP A 1 83 ? -1.882 8.604 -23.351 1.00 96.12 83 ASP A N 1
ATOM 677 C CA . ASP A 1 83 ? -1.705 9.742 -22.445 1.00 96.12 83 ASP A CA 1
ATOM 678 C C . ASP A 1 83 ? -2.999 10.568 -22.333 1.00 96.12 83 ASP A C 1
ATOM 680 O O . ASP A 1 83 ? -3.421 10.926 -21.231 1.00 96.12 83 ASP A O 1
ATOM 684 N N . GLY A 1 84 ? -3.701 10.786 -23.451 1.00 97.19 84 GLY A N 1
ATOM 685 C CA . GLY A 1 84 ? -5.001 11.459 -23.463 1.00 97.19 84 GLY A CA 1
ATOM 686 C C . GLY A 1 84 ? -6.104 10.685 -22.731 1.00 97.19 84 GLY A C 1
ATOM 687 O O . GLY A 1 84 ? -6.926 11.285 -22.036 1.00 97.19 84 GLY A O 1
ATOM 688 N N . LEU A 1 85 ? -6.134 9.355 -22.849 1.00 92.69 85 LEU A N 1
ATOM 689 C CA . LEU A 1 85 ? -7.084 8.512 -22.116 1.00 92.69 85 LEU A CA 1
ATOM 690 C C . LEU A 1 85 ? -6.786 8.490 -20.615 1.00 92.69 85 LEU A C 1
ATOM 692 O O . LEU A 1 85 ? -7.718 8.598 -19.819 1.00 92.69 85 LEU A O 1
ATOM 696 N N . ARG A 1 86 ? -5.510 8.414 -20.222 1.00 92.12 86 ARG A N 1
ATOM 697 C CA . ARG A 1 86 ? -5.096 8.496 -18.814 1.00 92.12 86 ARG A CA 1
ATOM 698 C C . ARG A 1 86 ? -5.514 9.817 -18.180 1.00 92.12 86 ARG A C 1
ATOM 700 O O . ARG A 1 86 ? -6.120 9.791 -17.114 1.00 92.12 86 ARG A O 1
ATOM 707 N N . ALA A 1 87 ? -5.294 10.938 -18.868 1.00 95.50 87 ALA A N 1
ATOM 708 C CA . ALA A 1 87 ? -5.733 12.249 -18.391 1.00 95.50 87 ALA A CA 1
ATOM 709 C C . ALA A 1 87 ? -7.259 12.311 -18.180 1.00 95.50 87 ALA A C 1
ATOM 711 O O . ALA A 1 87 ? -7.722 12.815 -17.160 1.00 95.50 87 ALA A O 1
ATOM 712 N N . LYS A 1 88 ? -8.052 11.734 -19.098 1.00 94.50 88 LYS A N 1
ATOM 713 C CA . LYS A 1 88 ? -9.519 11.656 -18.959 1.00 94.50 88 LYS A CA 1
ATOM 714 C C . LYS A 1 88 ? -9.969 10.773 -17.793 1.00 94.50 88 LYS A C 1
ATOM 716 O O . LYS A 1 88 ? -10.987 11.069 -17.171 1.00 94.50 88 LYS A O 1
ATOM 721 N N . VAL A 1 89 ? -9.268 9.670 -17.526 1.00 93.12 89 VAL A N 1
ATOM 722 C CA . VAL A 1 89 ? -9.559 8.804 -16.371 1.00 93.12 89 VAL A CA 1
ATOM 723 C C . VAL A 1 89 ? -9.262 9.552 -15.078 1.00 93.12 89 VAL A C 1
ATOM 725 O O . VAL A 1 89 ? -10.135 9.629 -14.221 1.00 93.12 89 VAL A O 1
ATOM 728 N N . GLU A 1 90 ? -8.098 10.192 -14.983 1.00 91.38 90 GLU A N 1
ATOM 729 C CA . GLU A 1 90 ? -7.713 10.975 -13.808 1.00 91.38 90 GLU A CA 1
ATOM 730 C C . GLU A 1 90 ? -8.681 12.145 -13.553 1.00 91.38 90 GLU A C 1
ATOM 732 O O . GLU A 1 90 ? -9.077 12.401 -12.416 1.00 91.38 90 GLU A O 1
ATOM 737 N N . GLU A 1 91 ? -9.138 12.831 -14.606 1.00 93.62 91 GLU A N 1
ATOM 738 C CA . GLU A 1 91 ? -10.161 13.876 -14.498 1.00 93.62 91 GLU A CA 1
ATOM 739 C C . GLU A 1 91 ? -11.487 13.325 -13.950 1.00 93.62 91 GLU A C 1
ATOM 741 O O . GLU A 1 91 ? -12.071 13.907 -13.030 1.00 93.62 91 GLU A O 1
ATOM 746 N N . LYS A 1 92 ? -11.944 12.173 -14.462 1.00 91.88 92 LYS A N 1
ATOM 747 C CA . LYS A 1 92 ? -13.160 11.506 -13.974 1.00 91.88 92 LYS A CA 1
ATOM 748 C C . LYS A 1 92 ? -13.022 11.032 -12.530 1.00 91.88 92 LYS A C 1
ATOM 750 O O . LYS A 1 92 ? -13.964 11.207 -11.762 1.00 91.88 92 LYS A O 1
ATOM 755 N N . GLU A 1 93 ? -11.879 10.476 -12.142 1.00 86.38 93 GLU A N 1
ATOM 756 C CA . GLU A 1 93 ? -11.604 10.040 -10.767 1.00 86.38 93 GLU A CA 1
ATOM 757 C C . GLU A 1 93 ? -11.577 11.222 -9.796 1.00 86.38 93 GLU A C 1
ATOM 759 O O . GLU A 1 93 ? -12.187 11.162 -8.725 1.00 86.38 93 GLU A O 1
ATOM 764 N N . ARG A 1 94 ? -10.954 12.341 -10.187 1.00 87.50 94 ARG A N 1
ATOM 765 C CA . ARG A 1 94 ? -10.981 13.585 -9.405 1.00 87.50 94 ARG A CA 1
ATOM 766 C C . ARG A 1 94 ? -12.405 14.122 -9.261 1.00 87.50 94 ARG A C 1
ATOM 768 O O . ARG A 1 94 ? -12.803 14.500 -8.157 1.00 87.50 94 ARG A O 1
ATOM 775 N N . ALA A 1 95 ? -13.193 14.127 -10.338 1.00 87.25 95 ALA A N 1
ATOM 776 C CA . ALA A 1 95 ? -14.590 14.560 -10.302 1.00 87.25 95 ALA A CA 1
ATOM 777 C C . ALA A 1 95 ? -15.461 13.643 -9.424 1.00 87.25 95 ALA A C 1
ATOM 779 O O . ALA A 1 95 ? -16.242 14.137 -8.609 1.00 87.25 95 ALA A O 1
ATOM 780 N N . ALA A 1 96 ? -15.288 12.323 -9.534 1.00 80.12 96 ALA A N 1
ATOM 781 C CA . ALA A 1 96 ? -15.991 11.334 -8.720 1.00 80.12 96 ALA A CA 1
ATOM 782 C C . ALA A 1 96 ? -15.619 11.458 -7.237 1.00 80.12 96 ALA A C 1
ATOM 784 O O . ALA A 1 96 ? -16.508 11.544 -6.393 1.00 80.12 96 ALA A O 1
ATOM 785 N N . THR A 1 97 ? -14.327 11.581 -6.920 1.00 75.38 97 THR A N 1
ATOM 786 C CA . THR A 1 97 ? -13.847 11.795 -5.546 1.00 75.38 97 THR A CA 1
ATOM 787 C C . THR A 1 97 ? -14.443 13.070 -4.960 1.00 75.38 97 THR A C 1
ATOM 789 O O . THR A 1 97 ? -14.955 13.061 -3.843 1.00 75.38 97 THR A O 1
ATOM 792 N N . LYS A 1 98 ? -14.455 14.169 -5.726 1.00 77.50 98 LYS A N 1
ATOM 793 C CA . LYS A 1 98 ? -15.064 15.431 -5.292 1.00 77.50 98 LYS A CA 1
ATOM 794 C C . LYS A 1 98 ? -16.567 15.285 -5.041 1.00 77.50 98 LYS A C 1
ATOM 796 O O . LYS A 1 98 ? -17.065 15.837 -4.063 1.00 77.50 98 LYS A O 1
ATOM 801 N N . ALA A 1 99 ? -17.281 14.528 -5.874 1.00 73.94 99 ALA A N 1
ATOM 802 C CA . ALA A 1 99 ? -18.705 14.258 -5.690 1.00 73.94 99 ALA A CA 1
ATOM 803 C C . ALA A 1 99 ? -18.983 13.375 -4.459 1.00 73.94 99 ALA A C 1
ATOM 805 O O . ALA A 1 99 ? -19.913 13.662 -3.706 1.00 73.94 99 ALA A O 1
ATOM 806 N N . VAL A 1 100 ? -18.163 12.347 -4.213 1.00 69.81 100 VAL A N 1
ATOM 807 C CA . VAL A 1 100 ? -18.259 11.491 -3.018 1.00 69.81 100 VAL A CA 1
ATOM 808 C C . VAL A 1 100 ? -17.968 12.296 -1.757 1.00 69.81 100 VAL A C 1
ATOM 810 O O . VAL A 1 100 ? -18.745 12.225 -0.811 1.00 69.81 100 VAL A O 1
ATOM 813 N N . VAL A 1 101 ? -16.920 13.124 -1.755 1.00 67.25 101 VAL A N 1
ATOM 814 C CA . VAL A 1 101 ? -16.606 14.016 -0.630 1.00 67.25 101 VAL A CA 1
ATOM 815 C C . VAL A 1 101 ? -17.737 15.020 -0.406 1.00 67.25 101 VAL A C 1
ATOM 817 O O . VAL A 1 101 ? -18.207 15.149 0.717 1.00 67.25 101 VAL A O 1
ATOM 820 N N . ALA A 1 102 ? -18.249 15.674 -1.452 1.00 65.06 102 ALA A N 1
ATOM 821 C CA . ALA A 1 102 ? -19.367 16.611 -1.323 1.00 65.06 102 ALA A CA 1
ATOM 822 C C . ALA A 1 102 ? -20.638 15.936 -0.776 1.00 65.06 102 ALA A C 1
ATOM 824 O O . ALA A 1 102 ? -21.332 16.509 0.063 1.00 65.06 102 ALA A O 1
ATOM 825 N N . LYS A 1 103 ? -20.921 14.696 -1.193 1.00 54.88 103 LYS A N 1
ATOM 826 C CA . LYS A 1 103 ? -22.061 13.912 -0.699 1.00 54.88 103 LYS A CA 1
ATOM 827 C C . LYS A 1 103 ? -21.847 13.402 0.733 1.00 54.88 103 LYS A C 1
ATOM 829 O O . LYS A 1 103 ? -22.794 13.404 1.512 1.00 54.88 103 LYS A O 1
ATOM 834 N N . ALA A 1 104 ? -20.621 13.030 1.101 1.00 57.44 104 ALA A N 1
ATOM 835 C CA . ALA A 1 104 ? -20.250 12.620 2.458 1.00 57.44 104 ALA A CA 1
ATOM 836 C C . ALA A 1 104 ? -20.247 13.798 3.448 1.00 57.44 104 ALA A C 1
ATOM 838 O O . ALA A 1 104 ? -20.584 13.626 4.616 1.00 57.44 104 ALA A O 1
ATOM 839 N N . VAL A 1 105 ? -19.932 15.008 2.977 1.00 55.91 105 VAL A N 1
ATOM 840 C CA . VAL A 1 105 ? -20.068 16.249 3.754 1.00 55.91 105 VAL A CA 1
ATOM 841 C C . VAL A 1 105 ? -21.547 16.620 3.959 1.00 55.91 105 VAL A C 1
ATOM 843 O O . VAL A 1 105 ? -21.881 17.269 4.948 1.00 55.91 105 VAL A O 1
ATOM 846 N N . ALA A 1 106 ? -22.453 16.170 3.083 1.00 49.44 106 ALA A N 1
ATOM 847 C CA . ALA A 1 106 ? -23.856 16.578 3.098 1.00 49.44 106 ALA A CA 1
ATOM 848 C C . ALA A 1 106 ? -24.812 15.739 3.984 1.00 49.44 106 ALA A C 1
ATOM 850 O O . ALA A 1 106 ? -25.917 16.219 4.231 1.00 49.44 106 ALA A O 1
ATOM 851 N N . ALA A 1 107 ? -24.459 14.551 4.515 1.00 45.56 107 ALA A N 1
ATOM 852 C CA . ALA A 1 107 ? -25.321 13.846 5.495 1.00 45.56 107 ALA A CA 1
ATOM 853 C C . ALA A 1 107 ? -24.641 12.693 6.286 1.00 45.56 107 ALA A C 1
ATOM 855 O O . ALA A 1 107 ? -24.035 11.834 5.648 1.00 45.56 107 ALA A O 1
ATOM 856 N N . PRO A 1 108 ? -24.840 12.541 7.625 1.00 49.41 108 PRO A N 1
ATOM 857 C CA . PRO A 1 108 ? -25.280 13.502 8.640 1.00 49.41 108 PRO A CA 1
ATOM 858 C C . PRO A 1 108 ? -24.084 14.062 9.439 1.00 49.41 108 PRO A C 1
ATOM 860 O O . PRO A 1 108 ? -23.322 13.338 10.079 1.00 49.41 108 PRO A O 1
ATOM 863 N N . ALA A 1 109 ? -23.981 15.387 9.467 1.00 54.75 109 ALA A N 1
ATOM 864 C CA . ALA A 1 109 ? -22.874 16.181 9.999 1.00 54.75 109 ALA A CA 1
ATOM 865 C C . ALA A 1 109 ? -22.651 16.156 11.535 1.00 54.75 109 ALA A C 1
ATOM 867 O O . ALA A 1 109 ? -22.235 17.167 12.094 1.00 54.75 109 ALA A O 1
ATOM 868 N N . ARG A 1 110 ? -22.930 15.065 12.269 1.00 71.62 110 ARG A N 1
ATOM 869 C CA . ARG A 1 110 ? -22.750 15.054 13.746 1.00 71.62 110 ARG A CA 1
ATOM 870 C C . ARG A 1 110 ? -22.242 13.760 14.387 1.00 71.62 110 ARG A C 1
ATOM 872 O O . ARG A 1 110 ? -21.931 13.780 15.577 1.00 71.62 110 ARG A O 1
ATOM 879 N N . ARG A 1 111 ? -22.135 12.640 13.664 1.00 85.25 111 ARG A N 1
ATOM 880 C CA . ARG A 1 111 ? -21.665 11.383 14.280 1.00 85.25 111 ARG A CA 1
ATOM 881 C C . ARG A 1 111 ? -20.157 11.459 14.508 1.00 85.25 111 ARG A C 1
ATOM 883 O O . ARG A 1 111 ? -19.412 11.705 13.568 1.00 85.25 111 ARG A O 1
ATOM 890 N N . PHE A 1 112 ? -19.730 11.314 15.764 1.00 91.31 112 PHE A N 1
ATOM 891 C CA . PHE A 1 112 ? -18.338 11.517 16.191 1.00 91.31 112 PHE A CA 1
ATOM 892 C C . PHE A 1 112 ? -17.753 12.897 15.838 1.00 91.31 112 PHE A C 1
ATOM 894 O O . PHE A 1 112 ? -16.540 13.048 15.647 1.00 91.31 112 PHE A O 1
ATOM 901 N N . ALA A 1 113 ? -18.609 13.925 15.794 1.00 91.06 113 ALA A N 1
ATOM 902 C CA . ALA A 1 113 ? -18.139 15.303 15.853 1.00 91.06 113 ALA A CA 1
ATOM 903 C C . ALA A 1 113 ? -17.384 15.539 17.175 1.00 91.06 113 ALA A C 1
ATOM 905 O O . ALA A 1 113 ? -17.649 14.885 18.188 1.00 91.06 113 ALA A O 1
ATOM 906 N N . MET A 1 114 ? -16.418 16.460 17.157 1.00 92.69 114 MET A N 1
ATOM 907 C CA . MET A 1 114 ? -15.590 16.737 18.331 1.00 92.69 114 MET A CA 1
ATOM 908 C C . MET A 1 114 ? -16.456 17.152 19.526 1.00 92.69 114 MET A C 1
ATOM 910 O O . MET A 1 114 ? -17.311 18.025 19.401 1.00 92.69 114 MET A O 1
ATOM 914 N N . GLY A 1 115 ? -16.229 16.519 20.678 1.00 93.62 115 GLY A N 1
ATOM 915 C CA . GLY A 1 115 ? -16.943 16.794 21.926 1.00 93.62 115 GLY A CA 1
ATOM 916 C C . GLY A 1 115 ? -18.352 16.202 22.027 1.00 93.62 115 GLY A C 1
ATOM 917 O O . GLY A 1 115 ? -19.010 16.420 23.038 1.00 93.62 115 GLY A O 1
ATOM 918 N N . VAL A 1 116 ? -18.823 15.453 21.025 1.00 94.25 116 VAL A N 1
ATOM 919 C CA . VAL A 1 116 ? -20.134 14.792 21.082 1.00 94.25 116 VAL A CA 1
ATOM 920 C C . VAL A 1 116 ? -19.989 13.392 21.672 1.00 94.25 116 VAL A C 1
ATOM 922 O O . VAL A 1 116 ? -19.288 12.547 21.112 1.00 94.25 116 VAL A O 1
ATOM 925 N N . ASP A 1 117 ? -20.686 13.145 22.779 1.00 95.00 117 ASP A N 1
ATOM 926 C CA . ASP A 1 117 ? -20.793 11.822 23.390 1.00 95.00 117 ASP A CA 1
ATOM 927 C C . ASP A 1 117 ? -21.691 10.914 22.537 1.00 95.00 117 ASP A C 1
ATOM 929 O O . ASP A 1 117 ? -22.853 11.230 22.273 1.00 95.00 117 ASP A O 1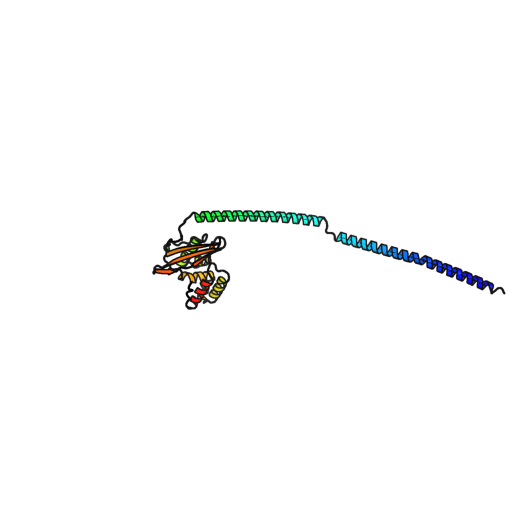
ATOM 933 N N . MET A 1 118 ? -21.162 9.762 22.120 1.00 96.31 118 MET A N 1
ATOM 934 C CA . MET A 1 118 ? -21.886 8.756 21.343 1.00 96.31 118 MET A CA 1
ATOM 935 C C . MET A 1 118 ? -22.055 7.466 22.159 1.00 96.31 118 MET A C 1
ATOM 937 O O . MET A 1 118 ? -21.070 6.745 22.360 1.00 96.31 118 MET A O 1
ATOM 941 N N . PRO A 1 119 ? -23.276 7.130 22.612 1.00 96.81 119 PRO A N 1
ATOM 942 C CA . PRO A 1 119 ? -23.543 5.867 23.295 1.00 96.81 119 PRO A CA 1
ATOM 943 C C . PRO A 1 119 ? -23.311 4.656 22.388 1.00 96.81 119 PRO A C 1
ATOM 945 O O . PRO A 1 119 ? -23.658 4.685 21.207 1.00 96.81 119 PRO A O 1
ATOM 948 N N . SER A 1 120 ? -22.804 3.567 22.961 1.00 96.06 120 SER A N 1
ATOM 949 C CA . SER A 1 120 ? -22.526 2.307 22.257 1.00 96.06 120 SER A CA 1
ATOM 950 C C . SER A 1 120 ? -23.745 1.691 21.586 1.00 96.06 120 SER A C 1
ATOM 952 O O . SER A 1 120 ? -23.644 1.211 20.462 1.00 96.06 120 SER A O 1
ATOM 954 N N . ALA A 1 121 ? -24.924 1.828 22.197 1.00 95.88 121 ALA A N 1
ATOM 955 C CA . ALA A 1 121 ? -26.200 1.415 21.609 1.00 95.88 121 ALA A CA 1
ATOM 956 C C . ALA A 1 121 ? -26.539 2.127 20.284 1.00 95.88 121 ALA A C 1
ATOM 958 O O . ALA A 1 121 ? -27.414 1.681 19.545 1.00 95.88 121 ALA A O 1
ATOM 959 N N . GLN A 1 122 ? -25.882 3.252 19.983 1.00 96.25 122 GLN A N 1
ATOM 960 C CA . GLN A 1 122 ? -26.085 3.979 18.736 1.00 96.25 122 GLN A CA 1
ATOM 961 C C . GLN A 1 122 ? -25.050 3.645 17.666 1.00 96.25 122 GLN A C 1
ATOM 963 O O . GLN A 1 122 ? -25.280 4.062 16.533 1.00 96.25 122 GLN A O 1
ATOM 968 N N . TRP A 1 123 ? -23.945 2.959 17.979 1.00 96.56 123 TRP A N 1
ATOM 969 C CA . TRP A 1 123 ? -22.905 2.628 16.998 1.00 96.56 123 TRP A CA 1
ATOM 970 C C . TRP A 1 123 ? -23.456 1.670 15.936 1.00 96.56 123 TRP A C 1
ATOM 972 O O . TRP A 1 123 ? -24.242 0.773 16.243 1.00 96.56 123 TRP A O 1
ATOM 982 N N . ARG A 1 124 ? -23.076 1.875 14.672 1.00 97.38 124 ARG A N 1
ATOM 983 C CA . ARG A 1 124 ? -23.542 1.076 13.529 1.00 97.38 124 ARG A CA 1
ATOM 984 C C . ARG A 1 124 ? -22.404 0.813 12.554 1.00 97.38 124 ARG A C 1
ATOM 986 O O . ARG A 1 124 ? -21.459 1.588 12.472 1.00 97.38 124 ARG A O 1
ATOM 993 N N . ASN A 1 125 ? -22.540 -0.219 11.731 1.00 97.38 125 ASN A N 1
ATOM 994 C CA . ASN A 1 125 ? -21.690 -0.355 10.556 1.00 97.38 125 ASN A CA 1
ATOM 995 C C . ASN A 1 125 ? -22.075 0.715 9.520 1.00 97.38 125 ASN A C 1
ATOM 997 O O . ASN A 1 125 ? -23.117 0.619 8.871 1.00 97.38 125 ASN A O 1
ATOM 1001 N N . THR A 1 126 ? -21.253 1.755 9.398 1.00 96.12 126 THR A N 1
ATOM 1002 C CA . THR A 1 126 ? -21.417 2.839 8.415 1.00 96.12 126 THR A CA 1
ATOM 1003 C C . THR A 1 126 ? -20.371 2.763 7.297 1.00 96.12 126 THR A C 1
ATOM 1005 O O . THR A 1 126 ? -20.261 3.674 6.474 1.00 96.12 126 THR A O 1
ATOM 1008 N N . GLY A 1 127 ? -19.623 1.657 7.231 1.00 96.25 127 GLY A N 1
ATOM 1009 C CA . GLY A 1 127 ? -18.558 1.426 6.264 1.00 96.25 127 GLY A CA 1
ATOM 1010 C C . GLY A 1 127 ? -17.267 2.172 6.607 1.00 96.25 127 GLY A C 1
ATOM 1011 O O . GLY A 1 127 ? -16.958 2.438 7.765 1.00 96.25 127 GLY A O 1
ATOM 1012 N N . ALA A 1 128 ? -16.469 2.479 5.584 1.00 97.31 128 ALA A N 1
ATOM 1013 C CA . ALA A 1 128 ? -15.167 3.130 5.750 1.00 97.31 128 ALA A CA 1
ATOM 1014 C C . ALA A 1 128 ? -14.890 4.235 4.724 1.00 97.31 128 ALA A C 1
ATOM 1016 O O . ALA A 1 128 ? -13.738 4.573 4.482 1.00 97.31 128 ALA A O 1
ATOM 1017 N N . ALA A 1 129 ? -15.922 4.824 4.120 1.00 95.31 129 ALA A N 1
ATOM 1018 C CA . ALA A 1 129 ? -15.728 5.900 3.142 1.00 95.31 129 ALA A CA 1
ATOM 1019 C C . ALA A 1 129 ? -15.119 7.174 3.769 1.00 95.31 129 ALA A C 1
ATOM 1021 O O . ALA A 1 129 ? -14.476 7.967 3.085 1.00 95.31 129 ALA A O 1
ATOM 1022 N N . THR A 1 130 ? -15.292 7.372 5.082 1.00 94.62 130 THR A N 1
ATOM 1023 C CA . THR A 1 130 ? -14.695 8.477 5.845 1.00 94.62 130 THR A CA 1
ATOM 1024 C C . THR A 1 130 ? -14.040 7.965 7.133 1.00 94.62 130 THR A C 1
ATOM 1026 O O . THR A 1 130 ? -14.428 6.906 7.633 1.00 94.62 130 THR A O 1
ATOM 1029 N N . PRO A 1 131 ? -13.098 8.715 7.735 1.00 96.12 131 PRO A N 1
ATOM 1030 C CA . PRO A 1 131 ? -12.478 8.342 9.010 1.00 96.12 131 PRO A CA 1
ATOM 1031 C C . PRO A 1 131 ? -13.480 8.201 10.159 1.00 96.12 131 PRO A C 1
ATOM 1033 O O . PRO A 1 131 ? -13.343 7.308 10.988 1.00 96.12 131 PRO A O 1
ATOM 1036 N N . ALA A 1 132 ? -14.510 9.052 10.199 1.00 95.44 132 ALA A N 1
ATOM 1037 C CA . ALA A 1 132 ? -15.565 8.970 11.208 1.00 95.44 132 ALA A CA 1
ATOM 1038 C C . ALA A 1 132 ? -16.433 7.714 11.025 1.00 95.44 132 ALA A C 1
ATOM 1040 O O . ALA A 1 132 ? -16.742 7.046 12.010 1.00 95.44 132 ALA A O 1
ATOM 1041 N N . ALA A 1 133 ? -16.770 7.357 9.778 1.00 95.69 133 ALA A N 1
ATOM 1042 C CA . ALA A 1 133 ? -17.492 6.120 9.477 1.00 95.69 133 ALA A CA 1
ATOM 1043 C C . ALA A 1 133 ? -16.653 4.875 9.810 1.00 95.69 133 ALA A C 1
ATOM 1045 O O . ALA A 1 133 ? -17.149 3.931 10.424 1.00 95.69 133 ALA A O 1
ATOM 1046 N N . ALA A 1 134 ? -15.356 4.903 9.488 1.00 97.50 134 ALA A N 1
ATOM 1047 C CA . ALA A 1 134 ? -14.427 3.836 9.845 1.00 97.50 134 ALA A CA 1
ATOM 1048 C C . ALA A 1 134 ? -14.297 3.682 11.368 1.00 97.50 134 ALA A C 1
ATOM 1050 O O . ALA A 1 134 ? -14.356 2.562 11.868 1.00 97.50 134 ALA A O 1
ATOM 1051 N N . LEU A 1 135 ? -14.174 4.789 12.114 1.00 97.50 135 LEU A N 1
ATOM 1052 C CA . LEU A 1 135 ? -14.165 4.777 13.579 1.00 97.50 135 LEU A CA 1
ATOM 1053 C C . LEU A 1 135 ? -15.453 4.168 14.141 1.00 97.50 135 LEU A C 1
ATOM 1055 O O . LEU A 1 135 ? -15.385 3.299 15.006 1.00 97.50 135 LEU A O 1
ATOM 1059 N N . GLU A 1 136 ? -16.613 4.609 13.654 1.00 97.38 136 GLU A N 1
ATOM 1060 C CA . GLU A 1 136 ? -17.901 4.088 14.108 1.00 97.38 136 GLU A CA 1
ATOM 1061 C C . GLU A 1 136 ? -18.029 2.586 13.837 1.00 97.38 136 GLU A C 1
ATOM 1063 O O . GLU A 1 136 ? -18.398 1.835 14.737 1.00 97.38 136 GLU A O 1
ATOM 1068 N N . THR A 1 137 ? -17.659 2.145 12.634 1.00 97.69 137 THR A N 1
ATOM 1069 C CA . THR A 1 137 ? -17.695 0.731 12.246 1.00 97.69 137 THR A CA 1
ATOM 1070 C C . THR A 1 137 ? -16.733 -0.110 13.085 1.00 97.69 137 THR A C 1
ATOM 1072 O O . THR A 1 137 ? -17.097 -1.204 13.503 1.00 97.69 137 THR A O 1
ATOM 1075 N N . VAL A 1 138 ? -15.537 0.403 13.396 1.00 98.00 138 VAL A N 1
ATOM 1076 C CA . VAL A 1 138 ? -14.576 -0.251 14.302 1.00 98.00 138 VAL A CA 1
ATOM 1077 C C . VAL A 1 138 ? -15.158 -0.406 15.708 1.00 98.00 138 VAL A C 1
ATOM 1079 O O . VAL A 1 138 ? -15.085 -1.492 16.278 1.00 98.00 138 VAL A O 1
ATOM 1082 N N . LEU A 1 139 ? -15.748 0.655 16.269 1.00 97.75 139 LEU A N 1
ATOM 1083 C CA . LEU A 1 139 ? -16.340 0.618 17.610 1.00 97.75 139 LEU A CA 1
ATOM 1084 C C . LEU A 1 139 ? -17.561 -0.306 17.667 1.00 97.75 139 LEU A C 1
ATOM 1086 O O . LEU A 1 139 ? -17.694 -1.081 18.611 1.00 97.75 139 LEU A O 1
ATOM 1090 N N . TRP A 1 140 ? -18.419 -0.259 16.647 1.00 97.94 140 TRP A N 1
ATOM 1091 C CA . TRP A 1 140 ? -19.556 -1.164 16.492 1.00 97.94 140 TRP A CA 1
ATOM 1092 C C . TRP A 1 140 ? -19.105 -2.628 16.426 1.00 97.94 140 TRP A C 1
ATOM 1094 O O . TRP A 1 140 ? -19.600 -3.447 17.198 1.00 97.94 140 TRP A O 1
ATOM 1104 N N . ALA A 1 141 ? -18.134 -2.943 15.562 1.00 98.06 141 ALA A N 1
ATOM 1105 C CA . ALA A 1 141 ? -17.631 -4.303 15.392 1.00 98.06 141 ALA A CA 1
ATOM 1106 C C . ALA A 1 141 ? -16.991 -4.822 16.686 1.00 98.06 141 ALA A C 1
ATOM 1108 O O . ALA A 1 141 ? -17.266 -5.940 17.112 1.00 98.06 141 ALA A O 1
ATOM 1109 N N . ALA A 1 142 ? -16.209 -3.982 17.369 1.00 97.06 142 ALA A N 1
ATOM 1110 C CA . ALA A 1 142 ? -15.610 -4.338 18.647 1.00 97.06 142 ALA A CA 1
ATOM 1111 C C . ALA A 1 142 ? -16.649 -4.578 19.753 1.00 97.06 142 ALA A C 1
ATOM 1113 O O . ALA A 1 142 ? -16.551 -5.570 20.469 1.00 97.06 142 ALA A O 1
ATOM 1114 N N . ALA A 1 143 ? -17.659 -3.710 19.875 1.00 95.81 143 ALA A N 1
ATOM 1115 C CA . ALA A 1 143 ? -18.719 -3.859 20.874 1.00 95.81 143 ALA A CA 1
ATOM 1116 C C . ALA A 1 143 ? -19.608 -5.083 20.619 1.00 95.81 143 ALA A C 1
ATOM 1118 O O . ALA A 1 143 ? -20.049 -5.727 21.567 1.00 95.81 143 ALA A O 1
ATOM 1119 N N . GLY A 1 144 ? -19.868 -5.397 19.347 1.00 96.44 144 GLY A N 1
ATOM 1120 C CA . GLY A 1 144 ? -20.635 -6.573 18.938 1.00 96.44 144 GLY A CA 1
ATOM 1121 C C . GLY A 1 144 ? -19.834 -7.877 18.935 1.00 96.44 144 GLY A C 1
ATOM 1122 O O . GLY A 1 144 ? -20.428 -8.942 18.799 1.00 96.44 144 GLY A O 1
ATOM 1123 N N . GLY A 1 145 ? -18.506 -7.814 19.074 1.00 96.56 145 GLY A N 1
ATOM 1124 C CA . GLY A 1 145 ? -17.631 -8.978 18.924 1.00 96.56 145 GLY A CA 1
ATOM 1125 C C . GLY A 1 145 ? -17.538 -9.505 17.485 1.00 96.56 145 GLY A C 1
ATOM 1126 O O . GLY A 1 145 ? -17.172 -10.663 17.289 1.00 96.56 145 GLY A O 1
ATOM 1127 N N . ASP A 1 146 ? -17.858 -8.679 16.483 1.00 97.62 146 ASP A N 1
ATOM 1128 C CA . ASP A 1 146 ? -17.731 -9.022 15.064 1.00 97.62 146 ASP A CA 1
ATOM 1129 C C . ASP A 1 146 ? -16.256 -8.945 14.645 1.00 97.62 146 ASP A C 1
ATOM 1131 O O . ASP A 1 146 ? -15.727 -7.906 14.230 1.00 97.62 146 ASP A O 1
ATOM 1135 N N . LEU A 1 147 ? -15.570 -10.074 14.830 1.00 97.19 147 LEU A N 1
ATOM 1136 C CA . LEU A 1 147 ? -14.138 -10.197 14.599 1.00 97.19 147 LEU A CA 1
ATOM 1137 C C . LEU A 1 147 ? -13.763 -9.940 13.136 1.00 97.19 147 LEU A C 1
ATOM 1139 O O . LEU A 1 147 ? -12.739 -9.308 12.871 1.00 97.19 147 LEU A O 1
ATOM 1143 N N . GLU A 1 148 ? -14.573 -10.422 12.195 1.00 97.88 148 GLU A N 1
ATOM 1144 C CA . GLU A 1 148 ? -14.298 -10.293 10.765 1.00 97.88 148 GLU A CA 1
ATOM 1145 C C . GLU A 1 148 ? -14.461 -8.849 10.301 1.00 97.88 148 GLU A C 1
ATOM 1147 O O . GLU A 1 148 ? -13.562 -8.315 9.641 1.00 97.88 148 GLU A O 1
ATOM 1152 N N . ALA A 1 149 ? -15.550 -8.184 10.703 1.00 97.81 149 ALA A N 1
ATOM 1153 C CA . ALA A 1 149 ? -15.755 -6.779 10.380 1.00 97.81 149 ALA A CA 1
ATOM 1154 C C . ALA A 1 149 ? -14.646 -5.904 10.976 1.00 97.81 149 ALA A C 1
ATOM 1156 O O . ALA A 1 149 ? -14.122 -5.026 10.287 1.00 97.81 149 ALA A O 1
ATOM 1157 N N . LEU A 1 150 ? -14.233 -6.166 12.222 1.00 98.25 150 LEU A N 1
ATOM 1158 C CA . LEU A 1 150 ? -13.137 -5.430 12.849 1.00 98.25 150 LEU A CA 1
ATOM 1159 C C . LEU A 1 150 ? -11.805 -5.674 12.125 1.00 98.25 150 LEU A C 1
ATOM 1161 O O . LEU A 1 150 ? -11.108 -4.714 11.795 1.00 98.25 150 LEU A O 1
ATOM 1165 N N . ALA A 1 151 ? -11.471 -6.931 11.817 1.00 98.19 151 ALA A N 1
ATOM 1166 C CA . ALA A 1 151 ? -10.251 -7.286 11.091 1.00 98.19 151 ALA A CA 1
ATOM 1167 C C . ALA A 1 151 ? -10.196 -6.626 9.705 1.00 98.19 151 ALA A C 1
ATOM 1169 O O . ALA A 1 151 ? -9.163 -6.077 9.325 1.00 98.19 151 ALA A O 1
ATOM 1170 N N . ALA A 1 152 ? -11.321 -6.577 8.983 1.00 97.94 152 ALA A N 1
ATOM 1171 C CA . ALA A 1 152 ? -11.424 -5.915 7.682 1.00 97.94 152 ALA A CA 1
ATOM 1172 C C . ALA A 1 152 ? -11.210 -4.391 7.744 1.00 97.94 152 ALA A C 1
ATOM 1174 O O . ALA A 1 152 ? -10.985 -3.755 6.708 1.00 97.94 152 ALA A O 1
ATOM 1175 N N . ARG A 1 153 ? -11.315 -3.779 8.931 1.00 98.19 153 ARG A N 1
ATOM 1176 C CA . ARG A 1 153 ? -11.033 -2.355 9.165 1.00 98.19 153 ARG A CA 1
ATOM 1177 C C . ARG A 1 153 ? -9.638 -2.107 9.743 1.00 98.19 153 ARG A C 1
ATOM 1179 O O . ARG A 1 153 ? -9.277 -0.944 9.895 1.00 98.19 153 ARG A O 1
ATOM 1186 N N . ILE A 1 154 ? -8.846 -3.138 10.040 1.00 98.25 154 ILE A N 1
ATOM 1187 C CA . ILE A 1 154 ? -7.467 -2.993 10.523 1.00 98.25 154 ILE A CA 1
ATOM 1188 C C . ILE A 1 154 ? -6.491 -3.089 9.346 1.00 98.25 154 ILE A C 1
ATOM 1190 O O . ILE A 1 154 ? -6.631 -3.923 8.456 1.00 98.25 154 ILE A O 1
ATOM 1194 N N . ARG A 1 155 ? -5.470 -2.231 9.354 1.00 97.94 155 ARG A N 1
ATOM 1195 C CA . ARG A 1 155 ? -4.320 -2.300 8.451 1.00 97.94 155 ARG A CA 1
ATOM 1196 C C . ARG A 1 155 ? -3.040 -2.445 9.262 1.00 97.94 155 ARG A C 1
ATOM 1198 O O . ARG A 1 155 ? -2.764 -1.627 10.141 1.00 97.94 155 ARG A O 1
ATOM 1205 N N . LEU A 1 156 ? -2.250 -3.456 8.924 1.00 98.06 156 LEU A N 1
ATOM 1206 C CA . LEU A 1 156 ? -0.898 -3.665 9.433 1.00 98.06 156 LEU A CA 1
ATOM 1207 C C . LEU A 1 156 ? 0.105 -3.348 8.323 1.00 98.06 156 LEU A C 1
ATOM 1209 O O . LEU A 1 156 ? -0.019 -3.852 7.207 1.00 98.06 156 LEU A O 1
ATOM 1213 N N . ASP A 1 157 ? 1.101 -2.518 8.615 1.00 94.75 157 ASP A N 1
ATOM 1214 C CA . ASP A 1 157 ? 2.129 -2.127 7.655 1.00 94.75 157 ASP A CA 1
ATOM 1215 C C . ASP A 1 157 ? 3.538 -2.514 8.112 1.00 94.75 157 ASP A C 1
ATOM 1217 O O . ASP A 1 157 ? 3.831 -2.558 9.305 1.00 94.75 157 ASP A O 1
ATOM 1221 N N . GLY A 1 158 ? 4.401 -2.813 7.133 1.00 95.12 158 GLY A N 1
ATOM 1222 C CA . GLY A 1 158 ? 5.830 -3.081 7.319 1.00 95.12 158 GLY A CA 1
ATOM 1223 C C . GLY A 1 158 ? 6.144 -3.934 8.549 1.00 95.12 158 GLY A C 1
ATOM 1224 O O . GLY A 1 158 ? 5.732 -5.090 8.643 1.00 95.12 158 GLY A O 1
ATOM 1225 N N . VAL A 1 159 ? 6.851 -3.321 9.499 1.00 95.06 159 VAL A N 1
ATOM 1226 C CA . VAL A 1 159 ? 7.325 -3.944 10.743 1.00 95.06 159 VAL A CA 1
ATOM 1227 C C . VAL A 1 159 ? 6.176 -4.464 11.612 1.00 95.06 159 VAL A C 1
ATOM 1229 O O . VAL A 1 159 ? 6.261 -5.575 12.132 1.00 95.06 159 VAL A O 1
ATOM 1232 N N . ALA A 1 160 ? 5.071 -3.719 11.727 1.00 96.88 160 ALA A N 1
ATOM 1233 C CA . ALA A 1 160 ? 3.933 -4.130 12.549 1.00 96.88 160 ALA A CA 1
ATOM 1234 C C . ALA A 1 160 ? 3.287 -5.420 12.019 1.00 96.88 160 ALA A C 1
ATOM 1236 O O . ALA A 1 160 ? 2.891 -6.280 12.805 1.00 96.88 160 ALA A O 1
ATOM 1237 N N . ARG A 1 161 ? 3.225 -5.584 10.690 1.00 98.06 161 ARG A N 1
ATOM 1238 C CA . ARG A 1 161 ? 2.696 -6.804 10.062 1.00 98.06 161 ARG A CA 1
ATOM 1239 C C . ARG A 1 161 ? 3.588 -8.011 10.326 1.00 98.06 161 ARG A C 1
ATOM 1241 O O . ARG A 1 161 ? 3.068 -9.068 10.674 1.00 98.06 161 ARG A O 1
ATOM 1248 N N . THR A 1 162 ? 4.904 -7.850 10.192 1.00 98.00 162 THR A N 1
ATOM 1249 C CA . THR A 1 162 ? 5.872 -8.915 10.491 1.00 98.00 162 THR A CA 1
ATOM 1250 C C . THR A 1 162 ? 5.772 -9.348 11.952 1.00 98.00 162 THR A C 1
ATOM 1252 O O . THR A 1 162 ? 5.571 -10.529 12.219 1.00 98.00 162 THR A O 1
ATOM 1255 N N . ALA A 1 163 ? 5.778 -8.396 12.890 1.00 97.25 163 ALA A N 1
ATOM 1256 C CA . ALA A 1 163 ? 5.655 -8.686 14.319 1.00 97.25 163 ALA A CA 1
ATOM 1257 C C . ALA A 1 163 ? 4.322 -9.374 14.674 1.00 97.25 163 ALA A C 1
ATOM 1259 O O . ALA A 1 163 ? 4.285 -10.288 15.497 1.00 97.25 163 ALA A O 1
ATOM 1260 N N . ALA A 1 164 ? 3.214 -8.969 14.044 1.00 97.88 164 ALA A N 1
ATOM 1261 C CA . ALA A 1 164 ? 1.914 -9.600 14.264 1.00 97.88 164 ALA A CA 1
ATOM 1262 C C . ALA A 1 164 ? 1.862 -11.034 13.706 1.00 97.88 164 ALA A C 1
ATOM 1264 O O . ALA A 1 164 ? 1.222 -11.900 14.300 1.00 97.88 164 ALA A O 1
ATOM 1265 N N . LEU A 1 165 ? 2.549 -11.302 12.592 1.00 98.25 165 LEU A N 1
ATOM 1266 C CA . LEU A 1 165 ? 2.665 -12.641 12.015 1.00 98.25 165 LEU A CA 1
ATOM 1267 C C . LEU A 1 165 ? 3.524 -13.566 12.885 1.00 98.25 165 LEU A C 1
ATOM 1269 O O . LEU A 1 165 ? 3.136 -14.710 13.112 1.00 98.25 165 LEU A O 1
ATOM 1273 N N . GLU A 1 166 ? 4.641 -13.074 13.420 1.00 97.38 166 GLU A N 1
ATOM 1274 C CA . GLU A 1 166 ? 5.458 -13.813 14.393 1.00 97.38 166 GLU A CA 1
ATOM 1275 C C . GLU A 1 166 ? 4.656 -14.137 15.656 1.00 97.38 166 GLU A C 1
ATOM 1277 O O . GLU A 1 166 ? 4.640 -15.281 16.115 1.00 97.38 166 GLU A O 1
ATOM 1282 N N . LEU A 1 167 ? 3.918 -13.150 16.178 1.00 97.00 167 LEU A N 1
ATOM 1283 C CA . LEU A 1 167 ? 3.036 -13.351 17.322 1.00 97.00 167 LEU A CA 1
ATOM 1284 C C . LEU A 1 167 ? 1.967 -14.404 17.021 1.00 97.00 167 LEU A C 1
ATOM 1286 O O . LEU A 1 167 ? 1.719 -15.269 17.856 1.00 97.00 167 LEU A O 1
ATOM 1290 N N . LEU A 1 168 ? 1.367 -14.363 15.827 1.00 97.44 168 LEU A N 1
ATOM 1291 C CA . LEU A 1 168 ? 0.388 -15.355 15.399 1.00 97.44 168 LEU A CA 1
ATOM 1292 C C . LEU A 1 168 ? 0.992 -16.761 15.358 1.00 97.44 168 LEU A C 1
ATOM 1294 O O . LEU A 1 168 ? 0.367 -17.699 15.841 1.00 97.44 168 LEU A O 1
ATOM 1298 N N . GLN A 1 169 ? 2.203 -16.920 14.825 1.00 97.75 169 GLN A N 1
ATOM 1299 C CA . GLN A 1 169 ? 2.886 -18.215 14.754 1.00 97.75 169 GLN A CA 1
ATOM 1300 C C . GLN A 1 169 ? 3.267 -18.773 16.130 1.00 97.75 169 GLN A C 1
ATOM 1302 O O . GLN A 1 169 ? 3.257 -19.990 16.308 1.00 97.75 169 GLN A O 1
ATOM 1307 N N . ALA A 1 170 ? 3.548 -17.903 17.102 1.00 96.88 170 ALA A N 1
ATOM 1308 C CA . ALA A 1 170 ? 3.874 -18.291 18.471 1.00 96.88 170 ALA A CA 1
ATOM 1309 C C . ALA A 1 170 ? 2.660 -18.777 19.290 1.00 96.88 170 ALA A C 1
ATOM 1311 O O . ALA A 1 170 ? 2.835 -19.303 20.390 1.00 96.88 170 ALA A O 1
ATOM 1312 N N . LEU A 1 171 ? 1.429 -18.605 18.792 1.00 96.00 171 LEU A N 1
ATOM 1313 C CA . LE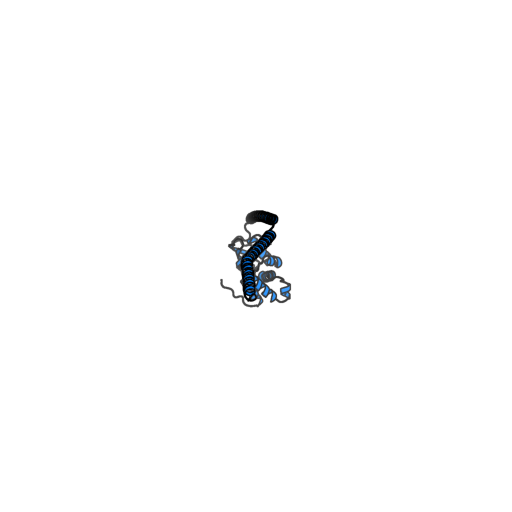U A 1 171 ? 0.223 -18.999 19.520 1.00 96.00 171 LEU A CA 1
ATOM 1314 C C . LEU A 1 171 ? -0.044 -20.519 19.481 1.00 96.00 171 LEU A C 1
ATOM 1316 O O . LEU A 1 171 ? 0.227 -21.186 18.473 1.00 96.00 171 LEU A O 1
ATOM 1320 N N . PRO A 1 172 ? -0.679 -21.071 20.537 1.00 96.25 172 PRO A N 1
ATOM 1321 C CA . PRO A 1 172 ? -1.223 -22.428 20.529 1.00 96.25 172 PRO A CA 1
ATOM 1322 C C . PRO A 1 172 ? -2.124 -22.691 19.315 1.00 96.25 172 PRO A C 1
ATOM 1324 O O . PRO A 1 172 ? -2.807 -21.785 18.830 1.00 96.25 172 PRO A O 1
ATOM 1327 N N . ALA A 1 173 ? -2.150 -23.942 18.840 1.00 96.25 173 ALA A N 1
ATOM 1328 C CA . ALA A 1 173 ? -2.912 -24.340 17.651 1.00 96.25 173 ALA A CA 1
ATOM 1329 C C . ALA A 1 173 ? -4.397 -23.938 17.738 1.00 96.25 173 ALA A C 1
ATOM 1331 O O . ALA A 1 173 ? -4.943 -23.411 16.771 1.00 96.25 173 ALA A O 1
ATOM 1332 N N . ASP A 1 174 ? -5.003 -24.072 18.920 1.00 94.31 174 ASP A N 1
ATOM 1333 C CA . ASP A 1 174 ? -6.409 -23.736 19.165 1.00 94.31 174 ASP A CA 1
ATOM 1334 C C . ASP A 1 174 ? -6.720 -22.247 18.951 1.00 94.31 174 ASP A C 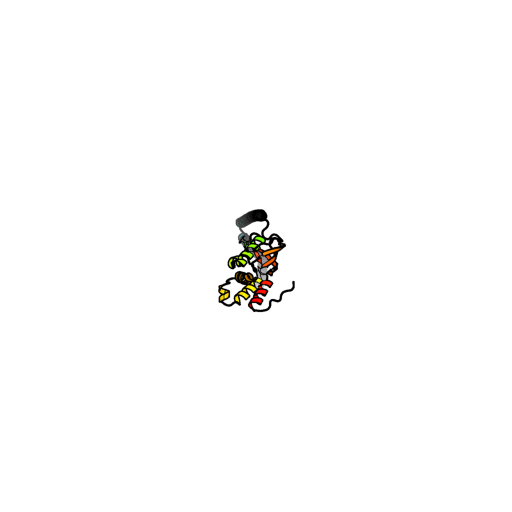1
ATOM 1336 O O . ASP A 1 174 ? -7.801 -21.889 18.485 1.00 94.31 174 ASP A O 1
ATOM 1340 N N . LEU A 1 175 ? -5.776 -21.357 19.285 1.00 92.94 175 LEU A N 1
ATOM 1341 C CA . LEU A 1 175 ? -5.928 -19.914 19.074 1.00 92.94 175 LEU A CA 1
ATOM 1342 C C . LEU A 1 175 ? -5.615 -19.521 17.630 1.00 92.94 175 LEU A C 1
ATOM 1344 O O . LEU A 1 175 ? -6.321 -18.686 17.065 1.00 92.94 175 LEU A O 1
ATOM 1348 N N . ARG A 1 176 ? -4.619 -20.161 17.005 1.00 96.00 176 ARG A N 1
ATOM 1349 C CA . ARG A 1 176 ? -4.325 -19.972 15.574 1.00 96.00 176 ARG A CA 1
ATOM 1350 C C . ARG A 1 176 ? -5.492 -20.396 14.684 1.00 96.00 176 ARG A C 1
ATOM 1352 O O . ARG A 1 176 ? -5.759 -19.738 13.688 1.00 96.00 176 ARG A O 1
ATOM 1359 N N . ALA A 1 177 ? -6.233 -21.437 15.065 1.00 95.44 177 ALA A N 1
ATOM 1360 C CA . ALA A 1 177 ? -7.438 -21.851 14.347 1.00 95.44 177 ALA A CA 1
ATOM 1361 C C . ALA A 1 177 ? -8.539 -20.772 14.357 1.00 95.44 177 ALA A C 1
ATOM 1363 O O . ALA A 1 177 ? -9.309 -20.680 13.406 1.00 95.44 177 ALA A O 1
ATOM 1364 N N . LYS A 1 178 ? -8.601 -19.936 15.404 1.00 94.50 178 LYS A N 1
ATOM 1365 C CA . LYS A 1 178 ? -9.584 -18.845 15.531 1.00 94.50 178 LYS A CA 1
ATOM 1366 C C . LYS A 1 178 ? -9.157 -17.550 14.838 1.00 94.50 178 LYS A C 1
ATOM 1368 O O . LYS A 1 178 ? -10.012 -16.742 14.500 1.00 94.50 178 LYS A O 1
ATOM 1373 N N . CYS A 1 179 ? -7.854 -17.333 14.668 1.00 96.25 179 CYS A N 1
ATOM 1374 C CA . CYS A 1 179 ? -7.285 -16.142 14.038 1.00 96.25 179 CYS A CA 1
ATOM 1375 C C . CYS A 1 179 ? -6.393 -16.576 12.873 1.00 96.25 179 CYS A C 1
ATOM 1377 O O . CYS A 1 179 ? -5.209 -16.834 13.057 1.00 96.25 179 CYS A O 1
ATOM 1379 N N . SER A 1 180 ? -6.947 -16.672 11.669 1.00 95.50 180 SER A N 1
ATOM 1380 C CA . SER A 1 180 ? -6.217 -17.129 10.481 1.00 95.50 180 SER A CA 1
ATOM 1381 C C . SER A 1 180 ? -5.283 -16.063 9.901 1.00 95.50 180 SER A C 1
ATOM 1383 O O . SER A 1 180 ? -4.346 -16.402 9.178 1.00 95.50 180 SER A O 1
ATOM 1385 N N . THR A 1 181 ? -5.515 -14.782 10.205 1.00 98.12 181 THR A N 1
ATOM 1386 C CA . THR A 1 181 ? -4.695 -13.663 9.715 1.00 98.12 181 THR A CA 1
ATOM 1387 C C . THR A 1 181 ? -4.139 -12.797 10.852 1.00 98.12 181 THR A C 1
ATOM 1389 O O . THR A 1 181 ? -4.732 -12.738 11.935 1.00 98.12 181 THR A O 1
ATOM 1392 N N . PRO A 1 182 ? -3.018 -12.079 10.631 1.00 98.19 182 PRO A N 1
ATOM 1393 C CA . PRO A 1 182 ? -2.506 -11.103 11.593 1.00 98.19 182 PRO A CA 1
ATOM 1394 C C . PRO A 1 182 ? -3.538 -10.027 11.966 1.00 98.19 182 PRO A C 1
ATOM 1396 O O . PRO A 1 182 ? -3.617 -9.612 13.119 1.00 98.19 182 PRO A O 1
ATOM 1399 N N . GLU A 1 183 ? -4.374 -9.597 11.020 1.00 98.44 183 GLU A N 1
ATOM 1400 C CA . GLU A 1 183 ? -5.439 -8.620 11.254 1.00 98.44 183 GLU A CA 1
ATOM 1401 C C . GLU A 1 183 ? -6.539 -9.187 12.162 1.00 98.44 183 GLU A C 1
ATOM 1403 O O . GLU A 1 183 ? -6.979 -8.494 13.080 1.00 98.44 183 GLU A O 1
ATOM 1408 N N . GLN A 1 184 ? -6.935 -10.453 11.969 1.00 98.19 184 GLN A N 1
ATOM 1409 C CA . GLN A 1 184 ? -7.867 -11.146 12.866 1.00 98.19 184 GLN A CA 1
ATOM 1410 C C . GLN A 1 184 ? -7.285 -11.305 14.267 1.00 98.19 184 GLN A C 1
ATOM 1412 O O . GLN A 1 184 ? -7.993 -11.089 15.247 1.00 98.19 184 GLN A O 1
ATOM 1417 N N . LEU A 1 185 ? -5.989 -11.607 14.386 1.00 98.00 185 LEU A N 1
ATOM 1418 C CA . LEU A 1 185 ? -5.332 -11.652 15.689 1.00 98.00 185 LEU A CA 1
ATOM 1419 C C . LEU A 1 185 ? -5.416 -10.294 16.401 1.00 98.00 185 LEU A C 1
ATOM 1421 O O . LEU A 1 185 ? -5.787 -10.218 17.572 1.00 98.00 185 LEU A O 1
ATOM 1425 N N . MET A 1 186 ? -5.103 -9.209 15.694 1.00 98.00 186 MET A N 1
ATOM 1426 C CA . MET A 1 186 ? -5.153 -7.862 16.262 1.00 98.00 186 MET A CA 1
ATOM 1427 C C . MET A 1 186 ? -6.576 -7.434 16.623 1.00 98.00 186 MET A C 1
ATOM 1429 O O . MET A 1 186 ? -6.787 -6.832 17.679 1.00 98.00 186 MET A O 1
ATOM 1433 N N . ALA A 1 187 ? -7.560 -7.780 15.794 1.00 97.88 187 ALA A N 1
ATOM 1434 C CA . ALA A 1 187 ? -8.971 -7.599 16.109 1.00 97.88 187 ALA A CA 1
ATOM 1435 C C . ALA A 1 187 ? -9.339 -8.353 17.400 1.00 97.88 187 ALA A C 1
ATOM 1437 O O . ALA A 1 187 ? -9.844 -7.745 18.341 1.00 97.88 187 ALA A O 1
ATOM 1438 N N . PHE A 1 188 ? -8.970 -9.631 17.514 1.00 97.19 188 PHE A N 1
ATOM 1439 C CA . PHE A 1 188 ? -9.278 -10.469 18.675 1.00 97.19 188 PHE A CA 1
ATOM 1440 C C . PHE A 1 188 ? -8.695 -9.908 19.978 1.00 97.19 188 PHE A C 1
ATOM 1442 O O . PHE A 1 188 ? -9.377 -9.856 21.002 1.00 97.19 188 PHE A O 1
ATOM 1449 N N . LEU A 1 189 ? -7.439 -9.454 19.940 1.00 96.06 189 LEU A N 1
ATOM 1450 C CA . LEU A 1 189 ? -6.755 -8.902 21.112 1.00 96.06 189 LEU A CA 1
ATOM 1451 C C . LEU A 1 189 ? -7.289 -7.514 21.500 1.00 96.06 189 LEU A C 1
ATOM 1453 O O . LEU A 1 189 ? -7.307 -7.182 22.684 1.00 96.06 189 LEU A O 1
ATOM 1457 N N . SER A 1 190 ? -7.756 -6.724 20.530 1.00 95.88 190 SER A N 1
ATOM 1458 C CA . SER A 1 190 ? -8.236 -5.356 20.766 1.00 95.88 190 SER A CA 1
ATOM 1459 C C . SER A 1 190 ? -9.685 -5.252 21.238 1.00 95.88 190 SER A C 1
ATOM 1461 O O . SER A 1 190 ? -10.014 -4.263 21.891 1.00 95.88 190 SER A O 1
ATOM 1463 N N . ILE A 1 191 ? -10.535 -6.257 20.990 1.00 95.62 191 ILE A N 1
ATOM 1464 C CA . ILE A 1 191 ? -11.943 -6.253 21.441 1.00 95.62 191 ILE A CA 1
ATOM 1465 C C . ILE A 1 191 ? -12.044 -5.979 22.951 1.00 95.62 191 ILE A C 1
ATOM 1467 O O . ILE A 1 191 ? -12.884 -5.198 23.387 1.00 95.62 191 ILE A O 1
ATOM 1471 N N . LYS A 1 192 ? -11.140 -6.553 23.755 1.00 91.38 192 LYS A N 1
ATOM 1472 C CA . LYS A 1 192 ? -11.124 -6.377 25.220 1.00 91.38 192 LYS A CA 1
ATOM 1473 C C . LYS A 1 192 ? -10.705 -4.976 25.680 1.00 91.38 192 LYS A C 1
ATOM 1475 O O . LYS A 1 192 ? -10.998 -4.599 26.811 1.00 91.38 192 LYS A O 1
ATOM 1480 N N . ASP A 1 193 ? -10.019 -4.218 24.828 1.00 91.50 193 ASP A N 1
ATOM 1481 C CA . ASP A 1 193 ? -9.519 -2.876 25.142 1.00 91.50 193 ASP A CA 1
ATOM 1482 C C . ASP A 1 193 ? -10.558 -1.776 24.862 1.00 91.50 193 ASP A C 1
ATOM 1484 O O . ASP A 1 193 ? -10.331 -0.615 25.219 1.00 91.50 193 ASP A O 1
ATOM 1488 N N . ILE A 1 194 ? -11.685 -2.115 24.225 1.00 92.38 194 ILE A N 1
ATOM 1489 C CA . ILE A 1 194 ? -12.736 -1.169 23.844 1.00 92.38 194 ILE A CA 1
ATOM 1490 C C . ILE A 1 194 ? -13.884 -1.283 24.854 1.00 92.38 194 ILE A C 1
ATOM 1492 O O . ILE A 1 194 ? -14.695 -2.205 24.766 1.00 92.38 194 ILE A O 1
ATOM 1496 N N . PRO A 1 195 ? -13.976 -0.368 25.838 1.00 92.50 195 PRO A N 1
ATOM 1497 C CA . PRO A 1 195 ? -15.061 -0.414 26.800 1.00 92.50 195 PRO A CA 1
ATOM 1498 C C . PRO A 1 195 ? -16.403 -0.108 26.129 1.00 92.50 195 PRO A C 1
ATOM 1500 O O . PRO A 1 195 ? -16.528 0.824 25.329 1.00 92.50 195 PRO A O 1
ATOM 1503 N N . ILE A 1 196 ? -17.426 -0.873 26.506 1.00 93.31 196 ILE A N 1
ATOM 1504 C CA . ILE A 1 196 ? -18.797 -0.688 26.033 1.00 93.31 196 ILE A CA 1
ATOM 1505 C C . ILE A 1 196 ? -19.473 0.344 26.942 1.00 93.31 196 ILE A C 1
ATOM 1507 O O . ILE A 1 196 ? -19.789 0.075 28.100 1.00 93.31 196 ILE A O 1
ATOM 1511 N N . GLY A 1 197 ? -19.663 1.556 26.429 1.00 94.94 197 GLY A N 1
ATOM 1512 C CA . GLY A 1 197 ? -20.348 2.631 27.144 1.00 94.94 197 GLY A CA 1
ATOM 1513 C C . GLY A 1 197 ? -20.552 3.833 26.236 1.00 94.94 197 GLY A C 1
ATOM 1514 O O . GLY A 1 197 ? -21.419 3.772 25.366 1.00 94.94 197 GLY A O 1
ATOM 1515 N N . THR A 1 198 ? -19.769 4.898 26.395 1.00 97.00 198 THR A N 1
ATOM 1516 C CA . THR A 1 198 ? -19.798 6.076 25.514 1.00 97.00 198 THR A CA 1
ATOM 1517 C C . THR A 1 198 ? -18.444 6.322 24.862 1.00 97.00 198 THR A C 1
ATOM 1519 O O . THR A 1 198 ? -17.392 6.039 25.436 1.00 97.00 198 THR A O 1
ATOM 1522 N N . ALA A 1 199 ? -18.467 6.859 23.647 1.00 97.44 199 ALA A N 1
ATOM 1523 C CA . ALA A 1 199 ? -17.278 7.277 22.925 1.00 97.44 199 ALA A CA 1
ATOM 1524 C C . ALA A 1 199 ? -17.402 8.746 22.519 1.00 97.44 199 ALA A C 1
ATOM 1526 O O . ALA A 1 199 ? -18.394 9.140 21.909 1.00 97.44 199 ALA A O 1
ATOM 1527 N N . THR A 1 200 ? -16.374 9.534 22.816 1.00 97.19 200 THR A N 1
ATOM 1528 C CA . THR A 1 200 ? -16.321 10.964 22.489 1.00 97.19 200 THR A CA 1
ATOM 1529 C C . THR A 1 200 ? -15.020 11.254 21.771 1.00 97.19 200 THR A C 1
ATOM 1531 O O . THR A 1 200 ? -13.942 10.990 22.309 1.00 97.19 200 THR A O 1
ATOM 1534 N N . VAL A 1 201 ? -15.076 11.815 20.563 1.00 97.38 201 VAL A N 1
ATOM 1535 C CA . VAL A 1 201 ? -13.845 12.269 19.906 1.00 97.38 201 VAL A CA 1
ATOM 1536 C C . VAL A 1 201 ? -13.431 13.597 20.515 1.00 97.38 201 VAL A C 1
ATOM 1538 O O . VAL A 1 201 ? -14.158 14.582 20.438 1.00 97.38 201 VAL A O 1
ATOM 1541 N N . THR A 1 202 ? -12.250 13.638 21.124 1.00 96.81 202 THR A N 1
ATOM 1542 C CA . THR A 1 202 ? -11.689 14.879 21.666 1.00 96.81 202 THR A CA 1
ATOM 1543 C C . THR A 1 202 ? -11.005 15.696 20.581 1.00 96.81 202 THR A C 1
ATOM 1545 O O . THR A 1 202 ? -11.037 16.921 20.613 1.00 96.81 202 THR A O 1
ATOM 1548 N N . THR A 1 203 ? -10.347 15.030 19.633 1.00 95.25 203 THR A N 1
ATOM 1549 C CA . THR A 1 203 ? -9.534 15.697 18.614 1.00 95.25 203 THR A CA 1
ATOM 1550 C C . THR A 1 203 ? -9.512 14.866 17.347 1.00 95.25 203 THR A C 1
ATOM 1552 O O . THR A 1 203 ? -9.233 13.670 17.415 1.00 95.25 203 THR A O 1
ATOM 1555 N N . TRP A 1 204 ? -9.746 15.518 16.212 1.00 95.56 204 TRP A N 1
ATOM 1556 C CA . TRP A 1 204 ? -9.362 15.029 14.892 1.00 95.56 204 TRP A CA 1
ATOM 1557 C C . TRP A 1 204 ? -8.152 15.832 14.414 1.00 95.56 204 TRP A C 1
ATOM 1559 O O . TRP A 1 204 ? -8.123 17.050 14.571 1.00 95.56 204 TRP A O 1
ATOM 1569 N N . SER A 1 205 ? -7.156 15.164 13.839 1.00 94.50 205 SER A N 1
ATOM 1570 C CA . SER A 1 205 ? -6.006 15.827 13.222 1.00 94.50 205 SER A CA 1
ATOM 1571 C C . SER A 1 205 ? -5.692 15.173 11.885 1.00 94.50 205 SER A C 1
ATOM 1573 O O . SER A 1 205 ? -5.391 13.977 11.827 1.00 94.50 205 SER A O 1
ATOM 1575 N N . GLN A 1 206 ? -5.806 15.952 10.810 1.00 94.56 206 GLN A N 1
ATOM 1576 C CA . GLN A 1 206 ? -5.469 15.526 9.458 1.00 94.56 206 GLN A CA 1
ATOM 1577 C C . GLN A 1 206 ? -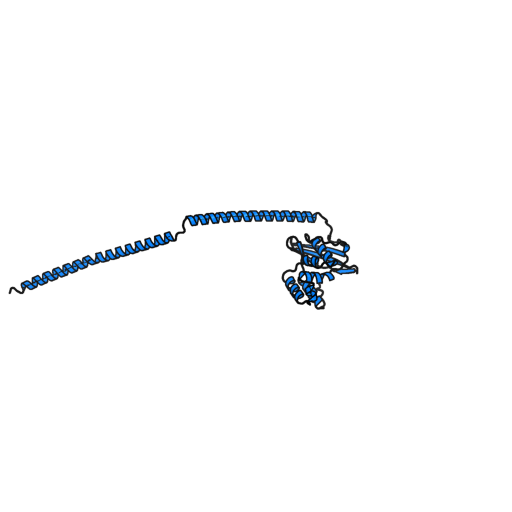3.995 15.839 9.195 1.00 94.56 206 GLN A C 1
ATOM 1579 O O . GLN A 1 206 ? -3.581 16.993 9.264 1.00 94.56 206 GLN A O 1
ATOM 1584 N N . GLN A 1 207 ? -3.205 14.802 8.921 1.00 93.31 207 GLN A N 1
ATOM 1585 C CA . GLN A 1 207 ? -1.778 14.935 8.611 1.00 93.31 207 GLN A CA 1
ATOM 1586 C C . GLN A 1 207 ? -1.542 14.960 7.096 1.00 93.31 207 GLN A C 1
ATOM 1588 O O . GLN A 1 207 ? -0.636 15.641 6.627 1.00 93.31 207 GLN A O 1
ATOM 1593 N N . SER A 1 208 ? -2.365 14.237 6.332 1.00 93.69 208 SER A N 1
ATOM 1594 C CA . SER A 1 208 ? -2.408 14.273 4.867 1.00 93.69 208 SER A CA 1
ATOM 1595 C C . SER A 1 208 ? -3.789 13.844 4.351 1.00 93.69 208 SER A C 1
ATOM 1597 O O . SER A 1 208 ? -4.662 13.461 5.131 1.00 93.69 208 SER A O 1
ATOM 1599 N N . ASP A 1 209 ? -3.994 13.848 3.032 1.00 92.19 209 ASP A N 1
ATOM 1600 C CA . ASP A 1 209 ? -5.231 13.355 2.396 1.00 92.19 209 ASP A CA 1
ATOM 1601 C C . ASP A 1 209 ? -5.498 11.861 2.632 1.00 92.19 209 ASP A C 1
ATOM 1603 O O . ASP A 1 209 ? -6.627 11.388 2.489 1.00 92.19 209 ASP A O 1
ATOM 1607 N N . SER A 1 210 ? -4.462 11.106 2.999 1.00 95.38 210 SER A N 1
ATOM 1608 C CA . SER A 1 210 ? -4.524 9.663 3.228 1.00 95.38 210 SER A CA 1
ATOM 1609 C C . SER A 1 210 ? -4.224 9.268 4.673 1.00 95.38 210 SER A C 1
ATOM 1611 O O . SER A 1 210 ? -4.119 8.074 4.952 1.00 95.38 210 SER A O 1
ATOM 1613 N N . LEU A 1 211 ? -4.030 10.232 5.578 1.00 96.38 211 LEU A N 1
ATOM 1614 C CA . LEU A 1 211 ? -3.624 9.988 6.959 1.00 96.38 211 LEU A CA 1
ATOM 1615 C C . LEU A 1 211 ? -4.325 10.961 7.907 1.00 96.38 211 LEU A C 1
ATOM 1617 O O . LEU A 1 211 ? -4.084 12.171 7.893 1.00 96.38 211 LEU A O 1
ATOM 1621 N N . GLN A 1 212 ? -5.155 10.407 8.784 1.00 97.19 212 GLN A N 1
ATOM 1622 C CA . GLN A 1 212 ? -5.883 11.159 9.796 1.00 97.19 212 GLN A CA 1
ATOM 1623 C C . GLN A 1 212 ? -5.772 10.454 11.143 1.00 97.19 212 GLN A C 1
ATOM 1625 O O . GLN A 1 212 ? -5.722 9.233 11.220 1.00 97.19 212 GLN A O 1
ATOM 1630 N N . SER A 1 213 ? -5.727 11.217 12.225 1.00 96.62 213 SER A N 1
ATOM 1631 C CA . SER A 1 213 ? -5.658 10.686 13.584 1.00 96.62 213 SER A CA 1
ATOM 1632 C C . SER A 1 213 ? -6.808 11.203 14.439 1.00 96.62 213 SER A C 1
ATOM 1634 O O . SER A 1 213 ? -7.344 12.288 14.195 1.00 96.62 213 SER A O 1
ATOM 1636 N N . ALA A 1 214 ? -7.190 10.402 15.431 1.00 97.06 214 ALA A N 1
ATOM 1637 C CA . ALA A 1 214 ? -8.237 10.718 16.387 1.00 97.06 214 ALA A CA 1
ATOM 1638 C C . ALA A 1 214 ? -7.772 10.420 17.812 1.00 97.06 214 ALA A C 1
ATOM 1640 O O . ALA A 1 214 ? -7.220 9.353 18.091 1.00 97.06 214 ALA A O 1
ATOM 1641 N N . VAL A 1 215 ? -8.053 11.336 18.735 1.00 97.25 215 VAL A N 1
ATOM 1642 C CA . VAL A 1 215 ? -8.025 11.042 20.171 1.00 97.25 215 VAL A CA 1
ATOM 1643 C C . VAL A 1 215 ? -9.455 10.766 20.598 1.00 97.25 215 VAL A C 1
ATOM 1645 O O . VAL A 1 215 ? -10.292 11.670 20.565 1.00 97.25 215 VAL A O 1
ATOM 1648 N N . VAL A 1 216 ? -9.731 9.527 20.994 1.00 97.19 216 VAL A N 1
ATOM 1649 C CA . VAL A 1 216 ? -11.069 9.099 21.412 1.00 97.19 216 VAL A CA 1
ATOM 1650 C C . VAL A 1 216 ? -11.058 8.868 22.912 1.00 97.19 216 VAL A C 1
ATOM 1652 O O . VAL A 1 216 ? -10.111 8.298 23.439 1.00 97.19 216 VAL A O 1
ATOM 1655 N N . ASN A 1 217 ? -12.089 9.332 23.602 1.00 97.50 217 ASN A N 1
ATOM 1656 C CA . ASN A 1 217 ? -12.344 9.044 25.002 1.00 97.50 217 ASN A CA 1
ATOM 1657 C C . ASN A 1 217 ? -13.441 7.977 25.078 1.00 97.50 217 ASN A C 1
ATOM 1659 O O . ASN A 1 217 ? -14.573 8.251 24.689 1.00 97.50 217 ASN A O 1
ATOM 1663 N N . LEU A 1 218 ? -13.097 6.775 25.530 1.00 97.31 218 LEU A N 1
ATOM 1664 C CA . LEU A 1 218 ? -13.989 5.626 25.646 1.00 97.31 218 LEU A CA 1
ATOM 1665 C C . LEU A 1 218 ? -14.282 5.376 27.126 1.00 97.31 218 LEU A C 1
ATOM 1667 O O . LEU A 1 218 ? -13.387 4.981 27.874 1.00 97.31 218 LEU A O 1
ATOM 1671 N N . ARG A 1 219 ? -15.525 5.595 27.547 1.00 97.00 219 ARG A N 1
ATOM 1672 C CA . ARG A 1 219 ? -15.970 5.412 28.931 1.00 97.00 219 ARG A CA 1
ATOM 1673 C C . ARG A 1 219 ? -16.847 4.170 29.029 1.00 97.00 219 ARG A C 1
ATOM 1675 O O . ARG A 1 219 ? -17.806 4.050 28.276 1.00 97.00 219 ARG A O 1
ATOM 1682 N N . ALA A 1 220 ? -16.533 3.272 29.953 1.00 95.81 220 ALA A N 1
ATOM 1683 C CA . ALA A 1 220 ? -17.353 2.110 30.280 1.00 95.81 220 ALA A CA 1
ATOM 1684 C C . ALA A 1 220 ? -18.519 2.477 31.212 1.00 95.81 220 ALA A C 1
ATOM 1686 O O . ALA A 1 220 ? -18.522 3.533 31.847 1.00 95.81 220 ALA A O 1
ATOM 1687 N N . ALA A 1 221 ? -19.479 1.561 31.353 1.00 92.50 221 ALA A N 1
ATOM 1688 C CA . ALA A 1 221 ? -20.556 1.682 32.337 1.00 92.50 221 ALA A CA 1
ATOM 1689 C C . ALA A 1 221 ? -20.057 1.684 33.799 1.00 92.50 221 ALA A C 1
ATOM 1691 O O . ALA A 1 221 ? -20.690 2.297 34.653 1.00 92.50 221 ALA A O 1
ATOM 1692 N N . ASP A 1 222 ? -18.911 1.053 34.082 1.00 93.25 222 ASP A N 1
ATOM 1693 C CA . ASP A 1 222 ? -18.287 1.012 35.417 1.00 93.25 222 ASP A CA 1
ATOM 1694 C C . ASP A 1 222 ? -17.504 2.293 35.777 1.00 93.25 222 ASP A C 1
ATOM 1696 O O . ASP A 1 222 ? -16.890 2.380 36.840 1.00 93.25 222 ASP A O 1
ATOM 1700 N N . GLY A 1 223 ? -17.508 3.296 34.892 1.00 93.75 223 GLY A N 1
ATOM 1701 C CA . GLY A 1 223 ? -16.782 4.554 35.061 1.00 93.75 223 GLY A CA 1
ATOM 1702 C C . GLY A 1 223 ? -15.313 4.504 34.633 1.00 93.75 223 GLY A C 1
ATOM 1703 O O . GLY A 1 223 ? -14.675 5.559 34.561 1.00 93.75 223 GLY A O 1
ATOM 1704 N N . SER A 1 224 ? -14.773 3.331 34.286 1.00 94.19 224 SER A N 1
ATOM 1705 C CA . SER A 1 224 ? -13.434 3.233 33.709 1.00 94.19 224 SER A CA 1
ATOM 1706 C C . SER A 1 224 ? -13.367 3.975 32.375 1.00 94.19 224 SER A C 1
ATOM 1708 O O . SER A 1 224 ? -14.337 4.067 31.617 1.00 94.19 224 SER A O 1
ATOM 1710 N N . ASN A 1 225 ? -12.208 4.567 32.103 1.00 95.31 225 ASN A N 1
ATOM 1711 C CA . ASN A 1 225 ? -12.011 5.400 30.930 1.00 95.31 225 ASN A CA 1
ATOM 1712 C C . ASN A 1 225 ? -10.698 5.047 30.231 1.00 95.31 225 ASN A C 1
ATOM 1714 O O . ASN A 1 225 ? -9.653 4.885 30.866 1.00 95.31 225 ASN A O 1
ATOM 1718 N N . ARG A 1 226 ? -10.747 4.956 28.905 1.00 95.44 226 ARG A N 1
ATOM 1719 C CA . ARG A 1 226 ? -9.597 4.743 28.028 1.00 95.44 226 ARG A CA 1
ATOM 1720 C C . ARG A 1 226 ? -9.531 5.884 27.032 1.00 95.44 226 ARG A C 1
ATOM 1722 O O . ARG A 1 226 ? -10.527 6.235 26.414 1.00 95.44 226 ARG A O 1
ATOM 1729 N N . ARG A 1 227 ? -8.333 6.423 26.820 1.00 96.94 227 ARG A N 1
ATOM 1730 C CA . ARG A 1 227 ? -8.114 7.506 25.857 1.00 96.94 227 ARG A CA 1
ATOM 1731 C C . ARG A 1 227 ? -7.171 7.086 24.725 1.00 96.94 227 ARG A C 1
ATOM 1733 O O . ARG A 1 227 ? -6.023 7.539 24.702 1.00 96.94 227 ARG A O 1
ATOM 1740 N N . PRO A 1 228 ? -7.577 6.161 23.834 1.00 95.94 228 PRO A N 1
ATOM 1741 C CA . PRO A 1 228 ? -6.713 5.721 22.749 1.00 95.94 228 PRO A CA 1
ATOM 1742 C C . PRO A 1 228 ? -6.424 6.841 21.742 1.00 95.94 228 PRO A C 1
ATOM 1744 O O . PRO A 1 228 ? -7.282 7.655 21.396 1.00 95.94 228 PRO A O 1
ATOM 1747 N N . PHE A 1 229 ? -5.189 6.829 21.243 1.00 96.00 229 PHE A N 1
ATOM 1748 C CA . PHE A 1 229 ? -4.788 7.563 20.049 1.00 96.00 229 PHE A CA 1
ATOM 1749 C C . PHE A 1 229 ? -4.882 6.610 18.859 1.00 96.00 229 PHE A C 1
ATOM 1751 O O . PHE A 1 229 ? -4.143 5.625 18.803 1.00 96.00 229 PHE A O 1
ATOM 1758 N N . LEU A 1 230 ? -5.810 6.884 17.949 1.00 97.00 230 LEU A N 1
ATOM 1759 C CA . LEU A 1 230 ? -6.101 6.057 16.784 1.00 97.00 230 LEU A CA 1
ATOM 1760 C C . LEU A 1 230 ? -5.588 6.749 15.524 1.00 97.00 230 LEU A C 1
ATOM 1762 O O . LEU A 1 230 ? -5.732 7.962 15.371 1.00 97.00 230 LEU A O 1
ATOM 1766 N N . VAL A 1 231 ? -5.002 5.973 14.617 1.00 97.62 231 VAL A N 1
ATOM 1767 C CA . VAL A 1 231 ? -4.500 6.460 13.329 1.00 97.62 231 VAL A CA 1
ATOM 1768 C C . VAL A 1 231 ? -5.260 5.745 12.227 1.00 97.62 231 VAL A C 1
ATOM 1770 O O . VAL A 1 231 ? -5.301 4.521 12.203 1.00 97.62 231 VAL A O 1
ATOM 1773 N N . PHE A 1 232 ? -5.845 6.503 11.314 1.00 98.00 232 PHE A N 1
ATOM 1774 C CA . PHE A 1 232 ? -6.574 6.016 10.156 1.00 98.00 232 PHE A CA 1
ATOM 1775 C C . PHE A 1 232 ? -5.786 6.328 8.888 1.00 98.00 232 PHE A C 1
ATOM 1777 O O . PHE A 1 232 ? -5.306 7.447 8.698 1.00 98.00 232 PHE A O 1
ATOM 1784 N N . VAL A 1 233 ? -5.660 5.330 8.020 1.00 97.94 233 VAL A N 1
ATOM 1785 C CA . VAL A 1 233 ? -4.973 5.437 6.733 1.00 97.94 233 VAL A CA 1
ATOM 1786 C C . VAL A 1 233 ? -5.952 5.096 5.624 1.00 97.94 233 VAL A C 1
ATOM 1788 O O . VAL A 1 233 ? -6.691 4.117 5.733 1.00 97.94 233 VAL A O 1
ATOM 1791 N N . ARG A 1 234 ? -5.934 5.876 4.545 1.00 97.25 234 ARG A N 1
ATOM 1792 C CA . ARG A 1 234 ? -6.712 5.586 3.341 1.00 97.25 234 ARG A CA 1
ATOM 1793 C C . ARG A 1 234 ? -6.017 4.505 2.503 1.00 97.25 234 ARG A C 1
ATOM 1795 O O . ARG A 1 234 ? -4.830 4.610 2.191 1.00 97.25 234 ARG A O 1
ATOM 1802 N N . GLU A 1 235 ? -6.748 3.453 2.159 1.00 97.19 235 GLU A N 1
ATOM 1803 C CA . GLU A 1 235 ? -6.341 2.357 1.279 1.00 97.19 235 GLU A CA 1
ATOM 1804 C C . GLU A 1 235 ? -7.391 2.212 0.170 1.00 97.19 235 GLU A C 1
ATOM 1806 O O . GLU A 1 235 ? -8.473 1.663 0.375 1.00 97.19 235 GLU A O 1
ATOM 1811 N N . GLY A 1 236 ? -7.092 2.781 -1.002 1.00 95.00 236 GLY A N 1
ATOM 1812 C CA . GLY A 1 236 ? -8.077 2.948 -2.070 1.00 95.00 236 GLY A CA 1
ATOM 1813 C C . GLY A 1 236 ? -9.206 3.898 -1.654 1.00 95.00 236 GLY A C 1
ATOM 1814 O O . GLY A 1 236 ? -8.969 5.046 -1.269 1.00 95.00 236 GLY A O 1
ATOM 1815 N N . GLU A 1 237 ? -10.439 3.406 -1.714 1.00 94.75 237 GLU A N 1
ATOM 1816 C CA . GLU A 1 237 ? -11.652 4.147 -1.337 1.00 94.75 237 GLU A CA 1
ATOM 1817 C C . GLU A 1 237 ? -11.996 4.025 0.161 1.00 94.75 237 GLU A C 1
ATOM 1819 O O . GLU A 1 237 ? -12.910 4.697 0.638 1.00 94.75 237 GLU A O 1
ATOM 1824 N N . GLU A 1 238 ? -11.277 3.192 0.924 1.00 97.38 238 GLU A N 1
ATOM 1825 C CA . GLU A 1 238 ? -11.608 2.892 2.320 1.00 97.38 238 GLU A CA 1
ATOM 1826 C C . GLU A 1 238 ? -10.578 3.442 3.316 1.00 97.38 238 GLU A C 1
ATOM 1828 O O . GLU A 1 238 ? -9.371 3.425 3.085 1.00 97.38 238 GLU A O 1
ATOM 1833 N N . TRP A 1 239 ? -11.051 3.883 4.478 1.00 98.00 239 TRP A N 1
ATOM 1834 C CA . TRP A 1 239 ? -10.240 4.248 5.635 1.00 98.00 239 TRP A CA 1
ATOM 1835 C C . TRP A 1 239 ? -10.106 3.071 6.598 1.00 98.00 239 TRP A C 1
ATOM 1837 O O . TRP A 1 239 ? -11.096 2.525 7.082 1.00 98.00 239 TRP A O 1
ATOM 1847 N N . LYS A 1 240 ? -8.872 2.706 6.935 1.00 98.38 240 LYS A N 1
ATOM 1848 C CA . LYS A 1 240 ? -8.580 1.613 7.868 1.00 98.38 240 LYS A CA 1
ATOM 1849 C C . LYS A 1 240 ? -7.828 2.109 9.089 1.00 98.38 240 LYS A C 1
ATOM 1851 O O . LYS A 1 240 ? -6.970 2.985 8.987 1.00 98.38 240 LYS A O 1
ATOM 1856 N N . LEU A 1 241 ? -8.131 1.524 10.242 1.00 98.25 241 LEU A N 1
ATOM 1857 C CA . LEU A 1 241 ? -7.388 1.713 11.477 1.00 98.25 241 LEU A CA 1
ATOM 1858 C C . LEU A 1 241 ? -5.999 1.083 11.327 1.00 98.25 241 LEU A C 1
ATOM 1860 O O . LEU A 1 241 ? -5.860 -0.132 11.200 1.00 98.25 241 LEU A O 1
ATOM 1864 N N . ARG A 1 242 ? -4.957 1.905 11.373 1.00 97.88 242 ARG A N 1
ATOM 1865 C CA . ARG A 1 242 ? -3.573 1.442 11.365 1.00 97.88 242 ARG A CA 1
ATOM 1866 C C . ARG A 1 242 ? -3.202 0.908 12.742 1.00 97.88 242 ARG A C 1
ATOM 1868 O O . ARG A 1 242 ? -3.147 1.659 13.718 1.00 97.88 242 ARG A O 1
ATOM 1875 N N . ALA A 1 243 ? -2.892 -0.379 12.803 1.00 97.06 243 ALA A N 1
ATOM 1876 C CA . ALA A 1 243 ? -2.289 -0.984 13.977 1.00 97.06 243 ALA A CA 1
ATOM 1877 C C . ALA A 1 243 ? -0.789 -0.658 13.996 1.00 97.06 243 ALA A C 1
ATOM 1879 O O . ALA A 1 243 ? -0.047 -1.030 13.090 1.00 97.06 243 ALA A O 1
ATOM 1880 N N . THR A 1 244 ? -0.347 0.074 15.018 1.00 95.88 244 THR A N 1
ATOM 1881 C CA . THR A 1 244 ? 1.061 0.457 15.167 1.00 95.88 244 THR A CA 1
ATOM 1882 C C . THR A 1 244 ? 1.885 -0.686 15.745 1.00 95.88 244 THR A C 1
ATOM 1884 O O . THR A 1 244 ? 1.373 -1.532 16.478 1.00 95.88 244 THR A O 1
ATOM 1887 N N . GLU A 1 245 ? 3.192 -0.666 15.493 1.00 94.94 245 GLU A N 1
ATOM 1888 C CA . GLU A 1 245 ? 4.142 -1.608 16.095 1.00 94.94 245 GLU A CA 1
ATOM 1889 C C . GLU A 1 245 ? 4.035 -1.631 17.629 1.00 94.94 245 GLU A C 1
ATOM 1891 O O . GLU A 1 245 ? 3.973 -2.695 18.239 1.00 94.94 245 GLU A O 1
ATOM 1896 N N . ALA A 1 246 ? 3.889 -0.458 18.255 1.00 94.56 246 ALA A N 1
ATOM 1897 C CA . ALA A 1 246 ? 3.697 -0.344 19.698 1.00 94.56 246 ALA A CA 1
ATOM 1898 C C . ALA A 1 246 ? 2.428 -1.063 20.198 1.00 94.56 246 ALA A C 1
ATOM 1900 O O . ALA A 1 246 ? 2.431 -1.627 21.293 1.00 94.56 246 ALA A O 1
ATOM 1901 N N . ALA A 1 247 ? 1.345 -1.066 19.412 1.00 94.94 247 ALA A N 1
ATOM 1902 C CA . ALA A 1 247 ? 0.134 -1.806 19.759 1.00 94.94 247 ALA A CA 1
ATOM 1903 C C . ALA A 1 247 ? 0.373 -3.323 19.692 1.00 94.94 247 ALA A C 1
ATOM 1905 O O . ALA A 1 247 ? -0.012 -4.036 20.617 1.00 94.94 247 ALA A O 1
ATOM 1906 N N . VAL A 1 248 ? 1.059 -3.807 18.651 1.00 96.50 248 VAL A N 1
ATOM 1907 C CA . VAL A 1 248 ? 1.423 -5.229 18.512 1.00 96.50 248 VAL A CA 1
ATOM 1908 C C . VAL A 1 248 ? 2.318 -5.672 19.673 1.00 96.50 248 VAL A C 1
ATOM 1910 O O . VAL A 1 248 ? 2.019 -6.660 20.343 1.00 96.50 248 VAL A O 1
ATOM 1913 N N . ALA A 1 249 ? 3.364 -4.899 19.980 1.00 95.56 249 ALA A N 1
ATOM 1914 C CA . ALA A 1 249 ? 4.281 -5.178 21.083 1.00 95.56 249 ALA A CA 1
ATOM 1915 C C . ALA A 1 249 ? 3.560 -5.223 22.442 1.00 95.56 249 ALA A C 1
ATOM 1917 O O . ALA A 1 249 ? 3.827 -6.109 23.258 1.00 95.56 249 ALA A O 1
ATOM 1918 N N . ARG A 1 250 ? 2.599 -4.315 22.669 1.00 95.25 250 ARG A N 1
ATOM 1919 C CA . ARG A 1 250 ? 1.763 -4.311 23.877 1.00 95.25 250 ARG A CA 1
ATOM 1920 C C . ARG A 1 250 ? 0.982 -5.612 24.031 1.00 95.25 250 ARG A C 1
ATOM 1922 O O . ARG A 1 250 ? 0.993 -6.196 25.113 1.00 95.25 250 ARG A O 1
ATOM 1929 N N . TYR A 1 251 ? 0.319 -6.077 22.974 1.00 95.38 251 TYR A N 1
ATOM 1930 C CA . TYR A 1 251 ? -0.438 -7.324 23.050 1.00 95.38 251 TYR A CA 1
ATOM 1931 C C . TYR A 1 251 ? 0.469 -8.552 23.175 1.00 95.38 251 TYR A C 1
ATOM 1933 O O . TYR A 1 251 ? 0.146 -9.473 23.925 1.00 95.38 251 TYR A O 1
ATOM 1941 N N . ALA A 1 252 ? 1.638 -8.541 22.531 1.00 95.00 252 ALA A N 1
ATOM 1942 C CA . ALA A 1 252 ? 2.646 -9.584 22.702 1.00 95.00 252 ALA A CA 1
ATOM 1943 C C . ALA A 1 252 ? 3.161 -9.673 24.152 1.00 95.00 252 ALA A C 1
ATOM 1945 O O . ALA A 1 252 ? 3.440 -10.765 24.645 1.00 95.00 252 ALA A O 1
ATOM 1946 N N . ALA A 1 253 ? 3.304 -8.542 24.850 1.00 94.31 253 ALA A N 1
ATOM 1947 C CA . ALA A 1 253 ? 3.655 -8.521 26.271 1.00 94.31 253 ALA A CA 1
ATOM 1948 C C . ALA A 1 253 ? 2.509 -9.058 27.147 1.00 94.31 253 ALA A C 1
ATOM 1950 O O . ALA A 1 253 ? 2.744 -9.905 28.009 1.00 94.31 253 ALA A O 1
ATOM 1951 N N . ALA A 1 254 ? 1.268 -8.641 26.870 1.00 92.50 254 ALA A N 1
ATOM 1952 C CA . ALA A 1 254 ? 0.084 -9.102 27.596 1.00 92.50 254 ALA A CA 1
ATOM 1953 C C . ALA A 1 254 ? -0.120 -10.624 27.486 1.00 92.50 254 ALA A C 1
ATOM 1955 O O . ALA A 1 254 ? -0.396 -11.280 28.488 1.00 92.50 254 ALA A O 1
ATOM 1956 N N . LEU A 1 255 ? 0.084 -11.204 26.297 1.00 91.50 255 LEU A N 1
ATOM 1957 C CA . LEU A 1 255 ? -0.000 -12.654 26.081 1.00 91.50 255 LEU A CA 1
ATOM 1958 C C . LEU A 1 255 ? 1.086 -13.439 26.829 1.00 91.50 255 LEU A C 1
ATOM 1960 O O . LEU A 1 255 ? 0.861 -14.584 27.207 1.00 91.50 255 LEU A O 1
ATOM 1964 N N . ARG A 1 256 ? 2.244 -12.820 27.080 1.00 92.31 256 ARG A N 1
ATOM 1965 C CA . ARG A 1 256 ? 3.335 -13.406 27.875 1.00 92.31 256 ARG A CA 1
ATOM 1966 C C . ARG A 1 256 ? 3.162 -13.212 29.385 1.00 92.31 256 ARG A C 1
ATOM 1968 O O . ARG A 1 256 ? 4.046 -13.600 30.141 1.00 92.31 256 ARG A O 1
ATOM 1975 N N . GLY A 1 257 ? 2.072 -12.578 29.828 1.00 90.12 257 GLY A N 1
ATOM 1976 C CA . GLY A 1 257 ? 1.870 -12.215 31.233 1.00 90.12 257 GLY A CA 1
ATOM 1977 C C . GLY A 1 257 ? 2.867 -11.170 31.746 1.00 90.12 257 GLY A C 1
ATOM 1978 O O . GLY A 1 257 ? 3.026 -11.016 32.954 1.00 90.12 257 GLY A O 1
ATOM 1979 N N . GLN A 1 258 ? 3.560 -10.460 30.851 1.00 78.25 258 GLN A N 1
ATOM 1980 C CA . GLN A 1 258 ? 4.504 -9.418 31.239 1.00 78.25 258 GLN A CA 1
ATOM 1981 C C . GLN A 1 258 ? 3.743 -8.119 31.544 1.00 78.25 258 GLN A C 1
ATOM 1983 O O . GLN A 1 258 ? 2.847 -7.745 30.779 1.00 78.25 258 GLN A O 1
ATOM 1988 N N . PRO A 1 259 ? 4.090 -7.397 32.627 1.00 72.19 259 PRO A N 1
ATOM 1989 C CA . PRO A 1 259 ? 3.502 -6.095 32.896 1.00 72.19 259 PRO A CA 1
ATOM 1990 C C . PRO A 1 259 ? 3.848 -5.150 31.743 1.00 72.19 259 PRO A C 1
ATOM 1992 O O . PRO A 1 259 ? 5.016 -4.895 31.453 1.00 72.19 259 PRO A O 1
ATOM 1995 N N . VAL A 1 260 ? 2.822 -4.641 31.060 1.00 71.75 260 VAL A N 1
ATOM 1996 C CA . VAL A 1 260 ? 2.999 -3.635 30.012 1.00 71.75 260 VAL A CA 1
ATOM 1997 C C . VAL A 1 260 ? 3.564 -2.388 30.683 1.00 71.75 260 VAL A C 1
ATOM 1999 O O . VAL A 1 260 ? 2.883 -1.769 31.499 1.00 71.75 260 VAL A O 1
ATOM 2002 N N . ALA A 1 261 ? 4.800 -2.011 30.350 1.00 66.56 261 ALA A N 1
ATOM 2003 C CA . ALA A 1 261 ? 5.350 -0.733 30.771 1.00 66.56 261 ALA A CA 1
ATOM 2004 C C . ALA A 1 261 ? 4.433 0.367 30.225 1.00 66.56 261 ALA A C 1
ATOM 2006 O O . ALA A 1 261 ? 4.381 0.606 29.017 1.00 66.56 261 ALA A O 1
ATOM 2007 N N . SER A 1 262 ? 3.653 0.990 31.109 1.00 58.16 262 SER A N 1
ATOM 2008 C CA . SER A 1 262 ? 2.818 2.141 30.788 1.00 58.16 262 SER A CA 1
ATOM 2009 C C . SER A 1 262 ? 3.741 3.250 30.304 1.00 58.16 262 SER A C 1
ATOM 2011 O O . SER A 1 262 ? 4.309 3.980 31.115 1.00 58.16 262 SER A O 1
ATOM 2013 N N . GLY A 1 263 ? 3.953 3.325 28.989 1.00 48.44 263 GLY A N 1
ATOM 2014 C CA . GLY A 1 263 ? 4.751 4.371 28.375 1.00 48.44 263 GLY A CA 1
ATOM 2015 C C . GLY A 1 263 ? 4.158 5.709 28.782 1.00 48.44 263 GLY A C 1
ATOM 2016 O O . GLY A 1 263 ? 3.081 6.076 28.309 1.00 48.44 263 GLY A O 1
ATOM 2017 N N . LYS A 1 264 ? 4.828 6.399 29.710 1.00 43.25 264 LYS A N 1
ATOM 2018 C CA . LYS A 1 264 ? 4.560 7.803 29.999 1.00 43.25 264 LYS A CA 1
ATOM 2019 C C . LYS A 1 264 ? 4.811 8.545 28.688 1.00 43.25 264 LYS A C 1
ATOM 2021 O O . LYS A 1 264 ? 5.944 8.577 28.216 1.00 43.25 264 LYS A O 1
ATOM 2026 N N . LYS A 1 265 ? 3.727 9.004 28.067 1.00 38.75 265 LYS A N 1
ATOM 2027 C CA . LYS A 1 265 ? 3.773 9.999 26.998 1.00 38.75 265 LYS A CA 1
ATOM 2028 C C . LYS A 1 265 ? 4.076 11.359 27.598 1.00 38.75 265 LYS A C 1
ATOM 2030 O O . LYS A 1 265 ? 3.563 11.609 28.712 1.00 38.75 265 LYS A O 1
#

Radius of gyration: 49.41 Å; chains: 1; bounding box: 124×41×130 Å

Sequence (265 aa):
MKTKSWWIVLGAVAVAIALGLAWQRLQTRPLLVELEVLRDRQRDRARLQAQRERLLAAQVPEAEVRRLRDDRAAIARMRREVDGLRAKVEEKERAATKAVVAKAVAAPARRFAMGVDMPSAQWRNTGAATPAAALETVLWAAAGGDLEALAARIRLDGVARTAALELLQALPADLRAKCSTPEQLMAFLSIKDIPIGTATVTTWSQQSDSLQSAVVNLRAADGSNRRPFLVFVREGEEWKLRATEAAVARYAAALRGQPVASGKK

Foldseek 3Di:
DPPPVVVVVVVVVVVVVVVVVVVVVVVVVVVVVVVVVVVVVVVVVVVVVVVVVVVVVPDDPVVVVVVVVVVVVVVVVVVVVVVVVVVVVVVVVVVVLVVLVVVVCVPDPDQQDAFDKDALVRQDQQFFLDPSNLVSQLLVCLQVVVLVSNLVQEDEDDPLQVLLVVLLVPDDPVVVVQQVGSSSVLSVLCSVVAARTIKHWNDWDDPDPFKIWTFIWGAHPVRDIDTDIWIWGDDPSGIHTYDDSLSSVQSSCVVVVHPRPPPDD

pLDDT: mean 91.83, std 11.12, range [38.75, 98.44]